Protein AF-A0A841PL65-F1 (afdb_monomer_lite)

pLDDT: mean 88.28, std 11.24, range [40.94, 97.88]

Secondary structure (DSSP, 8-state):
-PPPPHHHHHHHHHHHHHHHHHHHHHHHHHHHHHHHHHHHHHHHHHHHHHHHHHHHS--HHHHHHHHHHHHHHHHHHHHHHHHHHHHHHHTTTTHHHHHHHHHHHHHHHHHHHHHHHHHHHHHHHHHHHHHHHHHHHHHHHHHHHHHHHHHHHHHHHHHS-GGGHHHH---HHHH----SS-TT-TT--T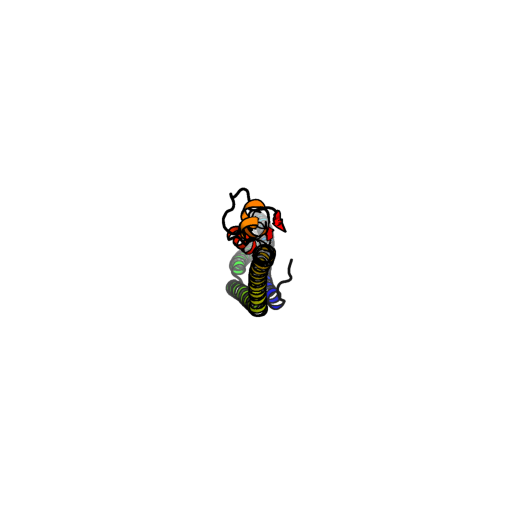TTTSPPHHHHHHHHHHS--EETTEE-

Sequence (216 aa):
MEHLPEAVQNAIKEYQDLAQTRTDAVDKQAERIDELTQELEQEKAKLQRLMDETIANPTAENEKKEAQSRKKVGELELNLNGAQERKKRGGSLKQSEQREAAVKAVQVAKEASDEKFREGIDQKMQAIESAKMAYLHALADYKSFKKECENIVGETGRRTNENAIEQVGRARAAYHEPSWNYNGDKHADGVRYTVQEHEMNYALRTGDVIADGRVH

Organism: NCBI:txid549000

Foldseek 3Di:
DDDQPPQLVVLVVQLVVQVVQLVVQLVVLVVVLVVLVVVLVVLVVVLVVLVVVCVVPVDPVSVVVNVVSVVVNVVSVVVNVVSVVSSVVSNCPCVVVSVVSVVVSVVVSVVVVVVVCVVCVVVVVVVVVVVVVVLVVVVVVLVVVLVVQQVVLCVVCVVPPVVCCVVVDGGPSVVQDACQDCQPDPNHPHCQSYDDPVQVVCCVVPVWGDGPNDTD

Radius of gyration: 43.66 Å; chains: 1; bounding box: 89×37×123 Å

Structure (mmCIF, N/CA/C/O backbone):
data_AF-A0A841PL65-F1
#
_entry.id   AF-A0A841PL65-F1
#
loop_
_atom_site.group_PDB
_atom_site.id
_atom_site.type_symbol
_atom_site.label_atom_id
_atom_site.label_alt_id
_atom_site.label_comp_id
_atom_site.label_asym_id
_atom_site.label_entity_id
_atom_site.label_seq_id
_atom_site.pdbx_PDB_ins_code
_atom_site.Cartn_x
_atom_site.Cartn_y
_atom_site.Cartn_z
_atom_site.occupancy
_atom_site.B_iso_or_equiv
_atom_site.auth_seq_id
_atom_site.auth_comp_id
_atom_site.auth_asym_id
_atom_site.auth_atom_id
_atom_site.pdbx_PDB_model_num
ATOM 1 N N . MET A 1 1 ? -4.227 -8.226 -10.844 1.00 40.94 1 MET A N 1
ATOM 2 C CA . MET A 1 1 ? -3.711 -7.897 -9.501 1.00 40.94 1 MET A CA 1
ATOM 3 C C . MET A 1 1 ? -2.550 -8.832 -9.253 1.00 40.94 1 MET A C 1
ATOM 5 O O . MET A 1 1 ? -2.787 -10.026 -9.132 1.00 40.94 1 MET A O 1
ATOM 9 N N . GLU A 1 2 ? -1.317 -8.332 -9.326 1.00 53.56 2 GLU A N 1
ATOM 10 C CA . GLU A 1 2 ? -0.139 -9.145 -9.006 1.00 53.56 2 GLU A CA 1
ATOM 11 C C . GLU A 1 2 ? -0.249 -9.631 -7.558 1.00 53.56 2 GLU A C 1
ATOM 13 O O . GLU A 1 2 ? -0.539 -8.850 -6.649 1.00 53.56 2 GLU A O 1
ATOM 18 N N . HIS A 1 3 ? -0.069 -10.934 -7.355 1.00 80.62 3 HIS A N 1
ATOM 19 C CA . HIS A 1 3 ? -0.020 -11.508 -6.021 1.00 80.62 3 HIS A CA 1
ATOM 20 C C . HIS A 1 3 ? 1.235 -10.990 -5.318 1.00 80.62 3 HIS A C 1
ATOM 22 O O . HIS A 1 3 ? 2.351 -11.210 -5.784 1.00 80.62 3 HIS A O 1
ATOM 28 N N . LEU A 1 4 ? 1.044 -10.293 -4.196 1.00 89.38 4 LEU A N 1
ATOM 29 C CA . LEU A 1 4 ? 2.138 -9.912 -3.304 1.00 89.38 4 LEU A CA 1
ATOM 30 C C . LEU A 1 4 ? 2.938 -11.163 -2.891 1.00 89.38 4 LEU A C 1
ATOM 32 O O . LEU A 1 4 ? 2.337 -12.236 -2.788 1.00 89.38 4 LEU A O 1
ATOM 36 N N . PRO A 1 5 ? 4.247 -11.054 -2.604 1.00 92.62 5 PRO A N 1
ATOM 37 C CA . PRO A 1 5 ? 5.025 -12.174 -2.080 1.00 92.62 5 PRO A CA 1
ATOM 38 C C . PRO A 1 5 ? 4.381 -12.778 -0.826 1.00 92.62 5 PRO A C 1
ATOM 40 O O . PRO A 1 5 ? 3.807 -12.053 -0.011 1.00 92.62 5 PRO A O 1
ATOM 43 N N . GLU A 1 6 ? 4.499 -14.094 -0.643 1.00 93.50 6 GLU A N 1
ATOM 44 C CA . GLU A 1 6 ? 3.850 -14.823 0.460 1.00 93.50 6 GLU A CA 1
ATOM 45 C C . GLU A 1 6 ? 4.205 -14.238 1.839 1.00 93.50 6 GLU A C 1
ATOM 47 O O . GLU A 1 6 ? 3.330 -14.037 2.680 1.00 93.50 6 GLU A O 1
ATOM 52 N N . ALA A 1 7 ? 5.469 -13.857 2.046 1.00 92.00 7 ALA A N 1
ATOM 53 C CA . ALA A 1 7 ? 5.921 -13.212 3.278 1.00 92.00 7 ALA A CA 1
ATOM 54 C C . ALA A 1 7 ? 5.189 -11.884 3.563 1.00 92.00 7 ALA A C 1
ATOM 56 O O . ALA A 1 7 ? 4.824 -11.610 4.707 1.00 92.00 7 ALA A O 1
ATOM 57 N N . VAL A 1 8 ? 4.917 -11.086 2.523 1.00 93.19 8 VAL A N 1
ATOM 58 C CA . VAL A 1 8 ? 4.165 -9.826 2.633 1.00 93.19 8 VAL A CA 1
ATOM 59 C C . VAL A 1 8 ? 2.697 -10.109 2.950 1.00 93.19 8 VAL A C 1
ATOM 61 O O . VAL A 1 8 ? 2.127 -9.469 3.831 1.00 93.19 8 VAL A O 1
ATOM 64 N N . GLN A 1 9 ? 2.091 -11.097 2.282 1.00 94.12 9 GLN A N 1
ATOM 65 C CA . GLN A 1 9 ? 0.705 -11.501 2.551 1.00 94.12 9 GLN A CA 1
ATOM 66 C C . GLN A 1 9 ? 0.525 -11.970 4.001 1.00 94.12 9 GLN A C 1
ATOM 68 O O . GLN A 1 9 ? -0.419 -11.553 4.672 1.00 94.12 9 GLN A O 1
ATOM 73 N N . ASN A 1 10 ? 1.461 -12.774 4.510 1.00 94.31 10 ASN A N 1
ATOM 74 C CA . ASN A 1 10 ? 1.437 -13.263 5.886 1.00 94.31 10 ASN A CA 1
ATOM 75 C C . ASN A 1 10 ? 1.570 -12.123 6.910 1.00 94.31 10 ASN A C 1
ATOM 77 O O . ASN A 1 10 ? 0.835 -12.102 7.896 1.00 94.31 10 ASN A O 1
ATOM 81 N N . ALA A 1 11 ? 2.444 -11.143 6.665 1.00 93.00 11 ALA A N 1
ATOM 82 C CA . ALA A 1 11 ? 2.589 -9.988 7.553 1.00 93.00 11 ALA A CA 1
ATOM 83 C C . ALA A 1 11 ? 1.349 -9.069 7.539 1.00 93.00 11 ALA A C 1
ATOM 85 O O . ALA A 1 11 ? 0.940 -8.555 8.580 1.00 93.00 11 ALA A O 1
ATOM 86 N N . ILE A 1 12 ? 0.702 -8.899 6.378 1.00 94.31 1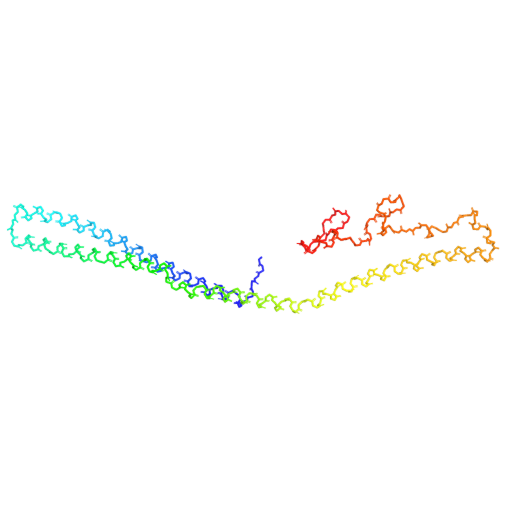2 ILE A N 1
ATOM 87 C CA . ILE A 1 12 ? -0.582 -8.184 6.274 1.00 94.31 12 ILE A CA 1
ATOM 88 C C . ILE A 1 12 ? -1.671 -8.919 7.058 1.00 94.31 12 ILE A C 1
ATOM 90 O O . ILE A 1 12 ? -2.448 -8.281 7.770 1.00 94.31 12 ILE A O 1
ATOM 94 N N . LYS A 1 13 ? -1.715 -10.251 6.959 1.00 95.38 13 LYS A N 1
ATOM 95 C CA . LYS A 1 13 ? -2.677 -11.071 7.696 1.00 95.38 13 LYS A CA 1
ATOM 96 C C . LYS A 1 13 ? -2.511 -10.914 9.209 1.00 95.38 13 LYS A C 1
ATOM 98 O O . LYS A 1 13 ? -3.498 -10.688 9.895 1.00 95.38 13 LYS A O 1
ATOM 103 N N . GLU A 1 14 ? -1.279 -10.927 9.719 1.00 94.06 14 GLU A N 1
ATOM 104 C CA . GLU A 1 14 ? -0.991 -10.680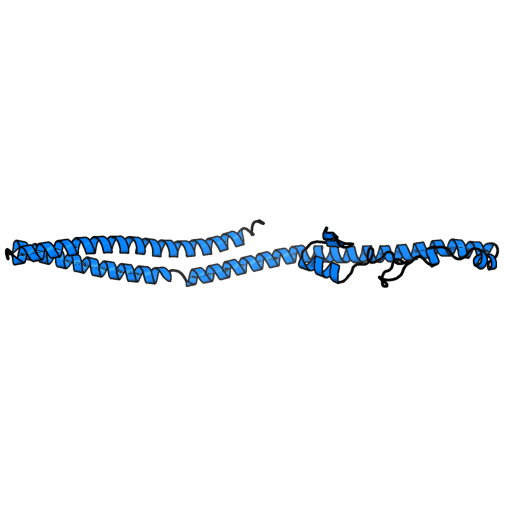 11.142 1.00 94.06 14 GLU A CA 1
ATOM 105 C C . GLU A 1 14 ? -1.560 -9.327 11.620 1.00 94.06 14 GLU A C 1
ATOM 107 O O . GLU A 1 14 ? -2.222 -9.249 12.657 1.00 94.06 14 GLU A O 1
ATOM 112 N N . TYR A 1 15 ? -1.377 -8.262 10.832 1.00 94.62 15 TYR A N 1
ATOM 113 C CA . TYR A 1 15 ? -1.972 -6.950 11.112 1.00 94.62 15 TYR A CA 1
ATOM 114 C C . TYR A 1 15 ? -3.512 -6.979 11.103 1.00 94.62 15 TYR A C 1
ATOM 116 O O . TYR A 1 15 ? -4.151 -6.378 11.974 1.00 94.62 15 TYR A O 1
ATOM 124 N N . GLN A 1 16 ? -4.112 -7.662 10.125 1.00 94.50 16 GLN A N 1
ATOM 125 C CA . GLN A 1 16 ? -5.566 -7.781 9.988 1.00 94.50 16 GLN A CA 1
ATOM 126 C C . GLN A 1 16 ? -6.186 -8.582 11.138 1.00 94.50 16 GLN A C 1
ATOM 128 O O . GLN A 1 16 ? -7.190 -8.147 11.696 1.00 94.50 16 GLN A O 1
ATOM 133 N N . ASP A 1 17 ? -5.561 -9.682 11.555 1.00 95.00 17 ASP A N 1
ATOM 134 C CA . ASP A 1 17 ? -6.023 -10.514 12.670 1.00 95.00 17 ASP A CA 1
ATOM 135 C C . ASP A 1 17 ? -6.025 -9.722 13.996 1.00 95.00 17 ASP A C 1
ATOM 137 O O . ASP A 1 17 ? -6.953 -9.827 14.809 1.00 95.00 17 ASP A O 1
ATOM 141 N N . LEU A 1 18 ? -5.024 -8.855 14.204 1.00 92.56 18 LEU A N 1
ATOM 142 C CA . LEU A 1 18 ? -4.979 -7.931 15.345 1.00 92.56 18 LEU A CA 1
ATOM 143 C C . LEU A 1 18 ? -6.083 -6.868 15.271 1.00 92.56 18 LEU A C 1
ATOM 145 O O . LEU A 1 18 ? -6.727 -6.579 16.284 1.00 92.56 18 LEU A O 1
ATOM 149 N N . ALA A 1 19 ? -6.325 -6.309 14.082 1.00 91.81 19 ALA A N 1
ATOM 150 C CA . ALA A 1 19 ? -7.412 -5.360 13.855 1.00 91.81 19 ALA A CA 1
ATOM 151 C C . ALA A 1 19 ? -8.778 -5.994 14.152 1.00 91.81 19 ALA A C 1
ATOM 153 O O . ALA A 1 19 ? -9.592 -5.392 14.854 1.00 91.81 19 ALA A O 1
ATOM 154 N N . GLN A 1 20 ? -8.995 -7.220 13.672 1.00 93.81 20 GLN A N 1
ATOM 155 C CA . GLN A 1 20 ? -10.236 -7.960 13.860 1.00 93.81 20 GLN A CA 1
ATOM 156 C C . GLN A 1 20 ? -10.467 -8.299 15.331 1.00 93.81 20 GLN A C 1
ATOM 158 O O . GLN A 1 20 ? -11.543 -8.037 15.854 1.00 93.81 20 GLN A O 1
ATOM 163 N N . THR A 1 21 ? -9.433 -8.765 16.041 1.00 91.31 21 THR A N 1
ATOM 164 C CA . THR A 1 21 ? -9.519 -9.047 17.485 1.00 91.31 21 THR A CA 1
ATOM 165 C C . THR A 1 21 ? -10.011 -7.831 18.278 1.00 91.31 21 THR A C 1
ATOM 167 O O . THR A 1 21 ? -10.773 -7.971 19.238 1.00 91.31 21 THR A O 1
ATOM 170 N N . ARG A 1 22 ? -9.569 -6.626 17.899 1.00 90.50 22 ARG A N 1
ATOM 171 C CA . ARG A 1 22 ? -10.007 -5.379 18.535 1.00 90.50 22 ARG A CA 1
ATOM 172 C C . ARG A 1 22 ? -11.476 -5.089 18.241 1.00 90.50 22 ARG A C 1
ATOM 174 O O . ARG A 1 22 ? -12.217 -4.776 19.170 1.00 90.50 22 ARG A O 1
ATOM 181 N N . THR A 1 23 ? -11.878 -5.188 16.977 1.00 92.50 23 THR A N 1
ATOM 182 C CA . THR A 1 23 ? -13.272 -5.000 16.551 1.00 92.50 23 THR A CA 1
ATOM 183 C C . THR A 1 23 ? -14.194 -5.972 17.288 1.00 92.50 23 THR A C 1
ATOM 185 O O . THR A 1 23 ? -15.096 -5.526 17.990 1.00 92.50 23 THR A O 1
ATOM 188 N N . ASP A 1 24 ? -13.868 -7.268 17.288 1.00 93.62 24 ASP A N 1
ATOM 189 C CA . ASP A 1 24 ? -14.645 -8.307 17.975 1.00 93.62 24 ASP A CA 1
ATOM 190 C C . ASP A 1 24 ? -14.790 -8.032 19.481 1.00 93.62 24 ASP A C 1
ATOM 192 O O . ASP A 1 24 ? -15.834 -8.292 20.080 1.00 93.62 24 ASP A O 1
ATOM 196 N N . ALA A 1 25 ? -13.737 -7.522 20.130 1.00 91.56 25 ALA A N 1
ATOM 197 C CA . ALA A 1 25 ? -13.782 -7.182 21.549 1.00 91.56 25 ALA A CA 1
ATOM 198 C C . ALA A 1 25 ? -14.702 -5.983 21.832 1.00 91.56 25 ALA A C 1
ATOM 200 O O . ALA A 1 25 ? -15.408 -5.981 22.844 1.00 91.56 25 ALA A O 1
ATOM 201 N N . VAL A 1 26 ? -14.698 -4.970 20.960 1.00 93.44 26 VAL A N 1
ATOM 202 C CA . VAL A 1 26 ? -15.573 -3.794 21.073 1.00 93.44 26 VAL A CA 1
ATOM 203 C C . VAL A 1 26 ? -17.028 -4.178 20.822 1.00 93.44 26 VAL A C 1
ATOM 205 O O . VAL A 1 26 ? -17.888 -3.776 21.609 1.00 93.44 26 VAL A O 1
ATOM 208 N N . ASP A 1 27 ? -17.286 -4.988 19.797 1.00 94.50 27 ASP A N 1
ATOM 209 C CA . ASP A 1 27 ? -18.631 -5.421 19.413 1.00 94.50 27 ASP A CA 1
ATOM 210 C C . ASP A 1 27 ? -19.265 -6.280 20.511 1.00 94.50 27 ASP A C 1
ATOM 212 O O . ASP A 1 27 ? -20.358 -5.967 20.979 1.00 94.50 27 ASP A O 1
ATOM 216 N N . LYS A 1 28 ? -18.523 -7.245 21.074 1.00 94.75 28 LYS A N 1
ATOM 217 C CA . LYS A 1 28 ? -18.992 -8.042 22.226 1.00 94.75 28 LYS A CA 1
ATOM 218 C C . LYS A 1 28 ? -19.351 -7.193 23.445 1.00 94.75 28 LYS A C 1
ATOM 220 O O . LYS A 1 28 ? -20.278 -7.521 24.182 1.00 94.75 28 LYS A O 1
ATOM 225 N N . GLN A 1 29 ? -18.600 -6.121 23.721 1.00 94.75 29 GLN A N 1
ATOM 226 C CA . GLN A 1 29 ? -18.963 -5.222 24.822 1.00 94.75 29 GLN A CA 1
ATOM 227 C C . GLN A 1 29 ? -20.140 -4.311 24.456 1.00 94.75 29 GLN A C 1
ATOM 229 O O . GLN A 1 29 ? -20.879 -3.930 25.357 1.00 94.75 29 GLN A O 1
ATOM 234 N N . ALA A 1 30 ? -20.330 -3.959 23.180 1.00 95.62 30 ALA A N 1
ATOM 235 C CA . ALA A 1 30 ? -21.506 -3.220 22.729 1.00 95.62 30 ALA A CA 1
ATOM 236 C C . ALA A 1 30 ? -22.784 -4.050 22.912 1.00 95.62 30 ALA A C 1
ATOM 238 O O . ALA A 1 30 ? -23.694 -3.581 23.587 1.00 95.62 30 ALA A O 1
ATOM 239 N N . GLU A 1 31 ? -22.790 -5.302 22.449 1.00 96.94 31 GLU A N 1
ATOM 240 C CA . GLU A 1 31 ? -23.905 -6.240 22.649 1.00 96.94 31 GLU A CA 1
ATOM 241 C C . GLU A 1 31 ? -24.244 -6.392 24.138 1.00 96.94 31 GLU A C 1
ATOM 243 O O . GLU A 1 31 ? -25.396 -6.252 24.546 1.00 96.94 31 GLU A O 1
ATOM 248 N N . ARG A 1 32 ? -23.227 -6.576 24.994 1.00 96.06 32 ARG A N 1
ATOM 249 C CA . ARG A 1 32 ? -23.448 -6.715 26.440 1.00 96.06 32 ARG A CA 1
ATOM 250 C C . ARG A 1 32 ? -23.994 -5.445 27.102 1.00 96.06 32 ARG A C 1
ATOM 252 O O . ARG A 1 32 ? -24.706 -5.537 28.101 1.00 96.06 32 ARG A O 1
ATOM 259 N N . ILE A 1 33 ? -23.632 -4.264 26.601 1.00 97.50 33 ILE A N 1
ATOM 260 C CA . ILE A 1 33 ? -24.185 -2.987 27.076 1.00 97.50 33 ILE A CA 1
ATOM 261 C C . ILE A 1 33 ? -25.664 -2.893 26.713 1.00 97.50 33 ILE A C 1
ATOM 263 O O . ILE A 1 33 ? -26.454 -2.488 27.565 1.00 97.50 33 ILE A O 1
ATOM 267 N N . ASP A 1 34 ? -26.038 -3.289 25.498 1.00 97.69 34 ASP A N 1
ATOM 268 C CA . ASP A 1 34 ? -27.428 -3.251 25.043 1.00 97.69 34 ASP A CA 1
ATOM 269 C C . ASP A 1 34 ? -28.300 -4.206 25.876 1.00 97.69 34 ASP A C 1
ATOM 271 O O . ASP A 1 34 ? -29.347 -3.796 26.381 1.00 97.69 34 ASP A O 1
ATOM 275 N N . GLU A 1 35 ? -27.821 -5.428 26.139 1.00 97.75 35 GLU A N 1
ATOM 276 C CA . GLU A 1 35 ? -28.476 -6.388 27.044 1.00 97.75 35 GLU A CA 1
ATOM 277 C C . GLU A 1 35 ? -28.666 -5.822 28.460 1.00 97.75 35 GLU A C 1
ATOM 279 O O . GLU A 1 35 ? -29.775 -5.821 28.995 1.00 97.75 35 GLU A O 1
ATOM 284 N N . LEU A 1 36 ? -27.596 -5.302 29.075 1.00 97.75 36 LEU A N 1
ATOM 285 C CA . LEU A 1 36 ? -27.652 -4.752 30.434 1.00 97.75 36 LEU A CA 1
ATOM 286 C C . LEU A 1 36 ? -28.551 -3.516 30.524 1.00 97.75 36 LEU A C 1
ATOM 288 O O . LEU A 1 36 ? -29.183 -3.302 31.556 1.00 97.75 36 LEU A O 1
ATOM 292 N N . THR A 1 37 ? -28.614 -2.709 29.463 1.00 97.56 37 THR A N 1
ATOM 293 C CA . THR A 1 37 ? -29.505 -1.545 29.389 1.00 97.56 37 THR A CA 1
ATOM 294 C C . THR A 1 37 ? -30.964 -1.993 29.383 1.00 97.56 37 THR A C 1
ATOM 296 O O . THR A 1 37 ? -31.755 -1.488 30.179 1.00 97.56 37 THR A O 1
ATOM 299 N N . GLN A 1 38 ? -31.307 -2.998 28.571 1.00 97.81 38 GLN A N 1
ATOM 300 C CA . GLN A 1 38 ? -32.658 -3.565 28.542 1.00 97.81 38 GLN A CA 1
ATOM 301 C C . GLN A 1 38 ? -33.038 -4.226 29.877 1.00 97.81 38 GLN A C 1
ATOM 303 O O . GLN A 1 38 ? -34.129 -3.978 30.394 1.00 97.81 38 GLN A O 1
ATOM 308 N N . GLU A 1 39 ? -32.144 -5.026 30.473 1.00 97.06 39 GLU A N 1
ATOM 309 C CA . GLU A 1 39 ? -32.364 -5.634 31.796 1.00 97.06 39 GLU A CA 1
ATOM 310 C C . GLU A 1 39 ? -32.590 -4.561 32.877 1.00 97.06 39 GLU A C 1
ATOM 312 O O . GLU A 1 39 ? -33.476 -4.698 33.726 1.00 97.06 39 GLU A O 1
ATOM 317 N N . LEU A 1 40 ? -31.813 -3.472 32.841 1.00 97.56 40 LEU A N 1
ATOM 318 C CA . LEU A 1 40 ? -31.922 -2.366 33.791 1.00 97.56 40 LEU A CA 1
ATOM 319 C C . LEU A 1 40 ? -33.251 -1.617 33.657 1.00 97.56 40 LEU A C 1
ATOM 321 O O . LEU A 1 40 ? -33.868 -1.300 34.673 1.00 97.56 40 LEU A O 1
ATOM 325 N N . GLU A 1 41 ? -33.703 -1.337 32.434 1.00 97.50 41 GLU A N 1
ATOM 326 C CA . GLU A 1 41 ? -34.999 -0.695 32.186 1.00 97.50 41 GLU A CA 1
ATOM 327 C C . GLU A 1 41 ? -36.164 -1.552 32.696 1.00 97.50 41 GLU A C 1
ATOM 329 O O . GLU A 1 41 ? -37.062 -1.044 33.375 1.00 97.50 41 GLU A O 1
ATOM 334 N N . GLN A 1 42 ? -36.120 -2.864 32.441 1.00 97.50 42 GLN A N 1
ATOM 335 C CA . GLN A 1 42 ? -37.131 -3.804 32.926 1.00 97.50 42 GLN A CA 1
ATOM 336 C C . GLN A 1 42 ? -37.163 -3.874 34.458 1.00 97.50 42 GLN A C 1
ATOM 338 O O . GLN A 1 42 ? -38.242 -3.797 35.057 1.00 97.50 42 GLN A O 1
ATOM 343 N N . GLU A 1 43 ? -36.002 -3.978 35.114 1.00 97.75 43 GLU A N 1
ATOM 344 C CA . GLU A 1 43 ? -35.947 -4.055 36.577 1.00 97.75 43 GLU A CA 1
ATOM 345 C C . GLU A 1 43 ? -36.317 -2.711 37.230 1.00 97.75 43 GLU A C 1
ATOM 347 O O . GLU A 1 43 ? -36.986 -2.712 38.260 1.00 97.75 43 GLU A O 1
ATOM 352 N N . LYS A 1 44 ? -36.000 -1.562 36.611 1.00 96.81 44 LYS A N 1
ATOM 353 C CA . LYS A 1 44 ? -36.474 -0.239 37.069 1.00 96.81 44 LYS A CA 1
ATOM 354 C C . LYS A 1 44 ? -37.996 -0.117 36.990 1.00 96.81 44 LYS A C 1
ATOM 356 O O . LYS A 1 44 ? -38.617 0.349 37.945 1.00 96.81 44 LYS A O 1
ATOM 361 N N . ALA A 1 45 ? -38.613 -0.580 35.901 1.00 97.25 45 ALA A N 1
ATOM 362 C CA . ALA A 1 45 ? -40.070 -0.593 35.770 1.00 97.25 45 ALA A CA 1
ATOM 363 C C . ALA A 1 45 ? -40.738 -1.509 36.813 1.00 97.25 45 ALA A C 1
ATOM 365 O O . ALA A 1 45 ? -41.791 -1.176 37.359 1.00 97.25 45 ALA A O 1
ATOM 366 N N . LYS A 1 46 ? -40.118 -2.653 37.122 1.00 96.44 46 LYS A N 1
ATOM 367 C CA . LYS A 1 46 ? -40.573 -3.565 38.178 1.00 96.44 46 LYS A CA 1
ATOM 368 C C . LYS A 1 46 ? -40.413 -2.960 39.572 1.00 96.44 46 LYS A C 1
ATOM 370 O O . LYS A 1 46 ? -41.345 -3.051 40.366 1.00 96.44 46 LYS A O 1
ATOM 375 N N . LEU A 1 47 ? -39.276 -2.324 39.855 1.00 96.62 47 LEU A N 1
ATOM 376 C CA . LEU A 1 47 ? -39.036 -1.627 41.115 1.00 96.62 47 LEU A CA 1
ATOM 377 C C . LEU A 1 47 ? -40.095 -0.548 41.354 1.00 96.62 47 LEU A C 1
ATOM 379 O O . LEU A 1 47 ? -40.624 -0.469 42.456 1.00 96.62 47 LEU A O 1
ATOM 383 N N . GLN A 1 48 ? -40.449 0.228 40.325 1.00 96.62 48 GLN A N 1
ATOM 384 C CA . GLN A 1 48 ? -41.497 1.244 40.432 1.00 96.62 48 GLN A CA 1
ATOM 385 C C . GLN A 1 48 ? -42.837 0.634 40.872 1.00 96.62 48 GLN A C 1
ATOM 387 O O . GLN A 1 48 ? -43.445 1.122 41.818 1.00 96.62 48 GLN A O 1
ATOM 392 N N . ARG A 1 49 ? -43.257 -0.479 40.252 1.00 96.19 49 ARG A N 1
ATOM 393 C CA . ARG A 1 49 ? -44.492 -1.188 40.641 1.00 96.19 49 ARG A CA 1
ATOM 394 C C . ARG A 1 49 ? -44.430 -1.714 42.075 1.00 96.19 49 ARG A C 1
ATOM 396 O O . ARG A 1 49 ? -45.397 -1.580 42.811 1.00 96.19 49 ARG A O 1
ATOM 403 N N . LEU A 1 50 ? -43.293 -2.286 42.476 1.00 95.06 50 LEU A N 1
ATOM 404 C CA . LEU A 1 50 ? -43.095 -2.781 43.841 1.00 95.06 50 LEU A CA 1
ATOM 405 C C . LEU A 1 50 ? -43.125 -1.647 44.871 1.00 95.06 50 LEU A C 1
ATOM 407 O O . LEU A 1 50 ? -43.675 -1.834 45.947 1.00 95.06 50 LEU A O 1
ATOM 411 N N . MET A 1 51 ? -42.583 -0.471 44.544 1.00 94.38 51 MET A N 1
ATOM 412 C CA . MET A 1 51 ? -42.677 0.711 45.405 1.00 94.38 51 MET A CA 1
ATOM 413 C C . MET A 1 51 ? -44.131 1.166 45.573 1.00 94.38 51 MET A C 1
ATOM 415 O O . MET A 1 51 ? -44.546 1.444 46.696 1.00 94.38 51 MET A O 1
ATOM 419 N N . ASP A 1 52 ? -44.919 1.187 44.493 1.00 95.81 52 ASP A N 1
ATOM 420 C CA . ASP A 1 52 ? -46.349 1.516 44.559 1.00 95.81 52 ASP A CA 1
ATOM 421 C C . ASP A 1 52 ? -47.121 0.495 45.428 1.00 95.81 52 ASP A C 1
ATOM 423 O O . ASP A 1 52 ? -47.957 0.877 46.250 1.00 95.81 52 ASP A O 1
ATOM 427 N N . GLU A 1 53 ? -46.797 -0.800 45.310 1.00 93.81 53 GLU A N 1
ATOM 428 C CA . GLU A 1 53 ? -47.362 -1.875 46.141 1.00 93.81 53 GLU A CA 1
ATOM 429 C C . GLU A 1 53 ? -46.977 -1.748 47.625 1.00 93.81 53 GLU A C 1
ATOM 431 O O . GLU A 1 53 ? -47.840 -1.912 48.492 1.00 93.81 53 GLU A O 1
ATOM 436 N N . THR A 1 54 ? -45.716 -1.432 47.942 1.00 93.25 54 THR A N 1
ATOM 437 C CA . THR A 1 54 ? -45.265 -1.205 49.326 1.00 93.25 54 THR A CA 1
ATOM 438 C C . THR A 1 54 ? -45.938 0.027 49.935 1.00 93.25 54 THR A C 1
ATOM 440 O O . THR A 1 54 ? -46.351 -0.022 51.092 1.00 93.25 54 THR A O 1
ATOM 443 N N . ILE A 1 55 ? -46.103 1.116 49.171 1.00 94.75 55 ILE A N 1
ATOM 444 C CA . ILE A 1 55 ? -46.806 2.329 49.629 1.00 94.75 55 ILE A CA 1
ATOM 445 C C . ILE A 1 55 ? -48.276 2.019 49.933 1.00 94.75 55 ILE A C 1
ATOM 447 O O . ILE A 1 55 ? -48.801 2.460 50.956 1.00 94.75 55 ILE A O 1
ATOM 451 N N . ALA A 1 56 ? -48.942 1.258 49.059 1.00 94.81 56 ALA A N 1
ATOM 452 C CA . ALA A 1 56 ? -50.337 0.871 49.246 1.00 94.81 56 ALA A CA 1
ATOM 453 C C . ALA A 1 56 ? -50.527 -0.137 50.394 1.00 94.81 56 ALA A C 1
ATOM 455 O O . ALA A 1 56 ? -51.563 -0.119 51.060 1.00 94.81 56 ALA A O 1
ATOM 456 N N . ASN A 1 57 ? -49.550 -1.023 50.624 1.00 93.69 57 ASN A N 1
ATOM 457 C CA . ASN A 1 57 ? -49.599 -2.058 51.653 1.00 93.69 57 ASN A CA 1
ATOM 458 C C . ASN A 1 57 ? -48.192 -2.384 52.215 1.00 93.69 57 ASN A C 1
ATOM 460 O O . ASN A 1 57 ? -47.511 -3.277 51.687 1.00 93.69 57 ASN A O 1
ATOM 464 N N . PRO A 1 58 ? -47.758 -1.712 53.300 1.00 91.88 58 PRO A N 1
ATOM 465 C CA . PRO A 1 58 ? -46.401 -1.812 53.842 1.00 91.88 58 PRO A CA 1
ATOM 466 C C . PRO A 1 58 ? -46.231 -3.065 54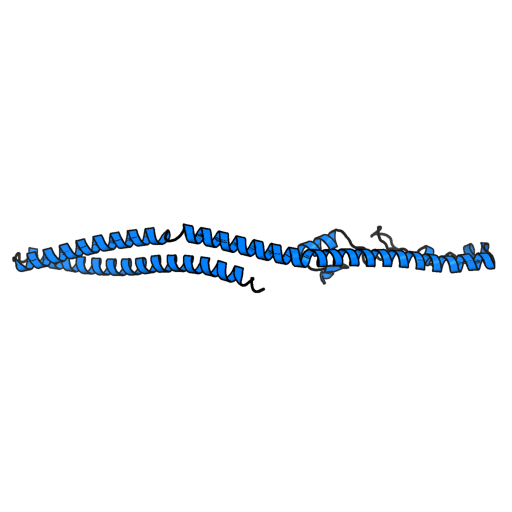.713 1.00 91.88 58 PRO A C 1
ATOM 468 O O . PRO A 1 58 ? -46.113 -3.013 55.936 1.00 91.88 58 PRO A O 1
ATOM 471 N N . THR A 1 59 ? -46.264 -4.230 54.074 1.00 95.38 59 THR A N 1
ATOM 472 C CA . THR A 1 59 ? -45.961 -5.512 54.719 1.00 95.38 59 THR A CA 1
ATOM 473 C C . THR A 1 59 ? -44.476 -5.837 54.577 1.00 95.38 59 THR A C 1
ATOM 475 O O . THR A 1 59 ? -43.849 -5.500 53.573 1.00 95.38 59 THR A O 1
ATOM 478 N N . ALA A 1 60 ? -43.920 -6.589 55.532 1.00 94.19 60 ALA A N 1
ATOM 479 C CA . ALA A 1 60 ? -42.523 -7.035 55.482 1.00 94.19 60 ALA A CA 1
ATOM 480 C C . ALA A 1 60 ? -42.185 -7.850 54.213 1.00 94.19 60 ALA A C 1
ATOM 482 O O . ALA A 1 60 ? -41.033 -7.896 53.782 1.00 94.19 60 ALA A O 1
ATOM 483 N N . GLU A 1 61 ? -43.176 -8.507 53.598 1.00 94.81 61 GLU A N 1
ATOM 484 C CA . GLU A 1 61 ? -42.988 -9.218 52.332 1.00 94.81 61 GLU A CA 1
ATOM 485 C C . GLU A 1 61 ? -42.790 -8.249 51.155 1.00 94.81 61 GLU A C 1
ATOM 487 O O . GLU A 1 61 ? -41.883 -8.456 50.344 1.00 94.81 61 GLU A O 1
ATOM 492 N N . ASN A 1 62 ? -43.591 -7.183 51.082 1.00 91.44 62 ASN A N 1
ATOM 493 C CA . ASN A 1 62 ? -43.490 -6.170 50.028 1.00 91.44 62 ASN A CA 1
ATOM 494 C C . ASN A 1 62 ? -42.188 -5.371 50.150 1.00 91.44 62 ASN A C 1
ATOM 496 O O . ASN A 1 62 ? -41.438 -5.277 49.177 1.00 91.44 62 ASN A O 1
ATOM 500 N N . GLU A 1 63 ? -41.834 -4.941 51.365 1.00 93.94 63 GLU A N 1
ATOM 501 C CA . GLU A 1 63 ? -40.553 -4.276 51.641 1.00 93.94 63 GLU A CA 1
ATOM 502 C C . GLU A 1 63 ? -39.355 -5.145 51.224 1.00 93.94 63 GLU A C 1
ATOM 504 O O . GLU A 1 63 ? -38.375 -4.657 50.654 1.00 93.94 63 GLU A O 1
ATOM 509 N N . LYS A 1 64 ? -39.432 -6.465 51.448 1.00 95.88 64 LYS A N 1
ATOM 510 C CA . LYS A 1 64 ? -38.383 -7.404 51.034 1.00 95.88 64 LYS A CA 1
ATOM 511 C C . LYS A 1 64 ? -38.278 -7.524 49.511 1.00 95.88 64 LYS A C 1
ATOM 513 O O . LYS A 1 64 ? -37.158 -7.546 48.996 1.00 95.88 64 LYS A O 1
ATOM 518 N N . LYS A 1 65 ? -39.403 -7.611 48.789 1.00 94.81 65 LYS A N 1
ATOM 519 C CA . LYS A 1 65 ? -39.418 -7.660 47.312 1.00 94.81 65 LYS A CA 1
ATOM 520 C C . LYS A 1 65 ? -38.835 -6.377 46.718 1.00 94.81 65 LYS A C 1
ATOM 522 O O . LYS A 1 65 ? -37.994 -6.446 45.820 1.00 94.81 65 LYS A O 1
ATOM 527 N N . GLU A 1 66 ? -39.215 -5.223 47.259 1.00 95.44 66 GLU A N 1
ATOM 528 C CA . GLU A 1 66 ? -38.672 -3.922 46.869 1.00 95.44 66 GLU A CA 1
ATOM 529 C C . GLU A 1 66 ? -37.158 -3.845 47.112 1.00 95.44 66 GLU A C 1
ATOM 531 O O . GLU A 1 66 ? -36.400 -3.520 46.197 1.00 95.44 66 GLU A O 1
ATOM 536 N N . ALA A 1 67 ? -36.689 -4.206 48.312 1.00 95.31 67 ALA A N 1
ATOM 537 C CA . ALA A 1 67 ? -35.265 -4.187 48.648 1.00 95.31 67 ALA A CA 1
ATOM 538 C C . ALA A 1 67 ? -34.431 -5.099 47.729 1.00 95.31 67 ALA A C 1
ATOM 540 O O . ALA A 1 67 ? -33.328 -4.731 47.317 1.00 95.31 67 ALA A O 1
ATOM 541 N N . GLN A 1 68 ? -34.960 -6.272 47.365 1.00 96.00 68 GLN A N 1
ATOM 542 C CA . GLN A 1 68 ? -34.322 -7.170 46.398 1.00 96.00 68 GLN A CA 1
ATOM 543 C C . GLN A 1 68 ? -34.228 -6.541 45.006 1.00 96.00 68 GLN A C 1
ATOM 545 O O . GLN A 1 68 ? -33.168 -6.609 44.382 1.00 96.00 68 GLN A O 1
ATOM 550 N N . SER A 1 69 ? -35.300 -5.898 44.536 1.00 96.25 69 SER A N 1
ATOM 551 C CA . SER A 1 69 ? -35.304 -5.222 43.236 1.00 96.25 69 SER A CA 1
ATOM 552 C C . SER A 1 69 ? -34.344 -4.025 43.218 1.00 96.25 69 SER A C 1
ATOM 554 O O . SER A 1 69 ? -33.541 -3.902 42.296 1.00 96.25 69 SER A O 1
ATOM 556 N N . ARG A 1 70 ? -34.285 -3.223 44.295 1.00 96.56 70 ARG A N 1
ATOM 557 C CA . ARG A 1 70 ? -33.277 -2.153 44.457 1.00 96.56 70 ARG A CA 1
ATOM 558 C C . ARG A 1 70 ? -31.851 -2.682 44.378 1.00 96.56 70 ARG A C 1
ATOM 560 O O . ARG A 1 70 ? -31.015 -2.100 43.689 1.00 96.56 70 ARG A O 1
ATOM 567 N N . LYS A 1 71 ? -31.570 -3.799 45.059 1.00 97.38 71 LYS A N 1
ATOM 568 C CA . LYS A 1 71 ? -30.253 -4.443 45.001 1.00 97.38 71 LYS A CA 1
ATOM 569 C C . LYS A 1 71 ? -29.917 -4.867 43.570 1.00 97.38 71 LYS A C 1
ATOM 571 O O . LYS A 1 71 ? -28.808 -4.610 43.111 1.00 97.38 71 LYS A O 1
ATOM 576 N N . LYS A 1 72 ? -30.879 -5.459 42.856 1.00 96.94 72 LYS A N 1
ATOM 577 C CA . LYS A 1 72 ? -30.689 -5.887 41.468 1.00 96.94 72 LYS A CA 1
ATOM 578 C C . LYS A 1 72 ? -30.445 -4.708 40.521 1.00 96.94 72 LYS A C 1
ATOM 580 O O . LYS A 1 72 ? -29.545 -4.802 39.693 1.00 96.94 72 LYS A O 1
ATOM 585 N N . VAL A 1 73 ? -31.171 -3.596 40.676 1.00 97.56 73 VAL A N 1
ATOM 586 C CA . VAL A 1 73 ? -30.916 -2.345 39.934 1.00 97.56 73 VAL A CA 1
ATOM 587 C C . VAL A 1 73 ? -29.482 -1.865 40.168 1.00 97.56 73 VAL A C 1
ATOM 589 O O . VAL A 1 73 ? -28.763 -1.629 39.202 1.00 97.56 73 VAL A O 1
ATOM 592 N N . GLY A 1 74 ? -29.030 -1.804 41.425 1.00 97.00 74 GLY A N 1
ATOM 593 C CA . GLY A 1 74 ? -27.656 -1.400 41.743 1.00 97.00 74 GLY A CA 1
ATOM 594 C C . GLY A 1 74 ? -26.592 -2.327 41.139 1.00 97.00 74 GLY A C 1
ATOM 595 O O . GLY A 1 74 ? -25.593 -1.858 40.595 1.00 97.00 74 GLY A O 1
ATOM 596 N N . GLU A 1 75 ? -26.812 -3.646 41.174 1.00 97.69 75 GLU A N 1
ATOM 597 C CA . GLU A 1 75 ? -25.934 -4.625 40.516 1.00 97.69 75 GLU A CA 1
ATOM 598 C C . GLU A 1 75 ? -25.884 -4.420 38.991 1.00 97.69 75 GLU A C 1
ATOM 600 O O . GLU A 1 75 ? -24.807 -4.476 38.395 1.00 97.69 75 GLU A O 1
ATOM 605 N N . LEU A 1 76 ? -27.030 -4.167 38.349 1.00 97.88 76 LEU A N 1
ATOM 606 C CA . LEU A 1 76 ? -27.117 -3.917 36.908 1.00 97.88 76 LEU A CA 1
ATOM 607 C C . LEU A 1 76 ? -26.424 -2.607 36.507 1.00 97.88 76 LEU A C 1
ATOM 609 O O . LEU A 1 76 ? -25.677 -2.604 35.531 1.00 97.88 76 LEU A O 1
ATOM 613 N N . GLU A 1 77 ? -26.581 -1.529 37.278 1.00 97.56 77 GLU A N 1
ATOM 614 C CA . GLU A 1 77 ? -25.891 -0.251 37.034 1.00 97.56 77 GLU A CA 1
ATOM 615 C C . GLU A 1 77 ? -24.367 -0.382 37.156 1.00 97.56 77 GLU A C 1
ATOM 617 O O . GLU A 1 77 ? -23.623 0.128 36.312 1.00 97.56 77 GLU A O 1
ATOM 622 N N . LEU A 1 78 ? -23.879 -1.117 38.162 1.00 97.56 78 LEU A N 1
ATOM 623 C CA . LEU A 1 78 ? -22.451 -1.417 38.307 1.00 97.56 78 LEU A CA 1
ATOM 624 C C . LEU A 1 78 ? -21.919 -2.241 37.128 1.00 97.56 78 LEU A C 1
ATOM 626 O O . LEU A 1 78 ? -20.854 -1.936 36.584 1.00 97.56 78 LEU A O 1
ATOM 630 N N . ASN A 1 79 ? -22.666 -3.263 36.705 1.00 97.19 79 ASN A N 1
ATOM 631 C CA . ASN A 1 79 ? -22.292 -4.095 35.564 1.00 97.19 79 ASN A CA 1
ATOM 632 C C . ASN A 1 79 ? -22.273 -3.300 34.253 1.00 97.19 79 ASN A C 1
ATOM 634 O O . ASN A 1 79 ? -21.343 -3.479 33.459 1.00 97.19 79 ASN A O 1
ATOM 638 N N . LEU A 1 80 ? -23.251 -2.413 34.045 1.00 97.38 80 LEU A N 1
ATOM 639 C CA . LEU A 1 80 ? -23.352 -1.545 32.872 1.00 97.38 80 LEU A CA 1
ATOM 640 C C . LEU A 1 80 ? -22.161 -0.586 32.797 1.00 97.38 80 LEU A C 1
ATOM 642 O O . LEU A 1 80 ? -21.475 -0.544 31.777 1.00 97.38 80 LEU A O 1
ATOM 646 N N . ASN A 1 81 ? -21.851 0.106 33.897 1.00 97.12 81 ASN A N 1
ATOM 647 C CA . ASN A 1 81 ? -20.672 0.970 33.987 1.00 97.12 81 ASN A CA 1
ATOM 648 C C . ASN A 1 81 ? -19.381 0.185 33.704 1.00 97.12 81 ASN A C 1
ATOM 650 O O . ASN A 1 81 ? -18.531 0.621 32.925 1.00 97.12 81 ASN A O 1
ATOM 654 N N . GLY A 1 82 ? -19.248 -1.017 34.274 1.00 96.12 82 GLY A N 1
ATOM 655 C CA . GLY A 1 82 ? -18.109 -1.894 34.010 1.00 96.12 82 GLY A CA 1
ATOM 656 C C . GLY A 1 82 ? -17.990 -2.306 32.538 1.00 96.12 82 GLY A C 1
ATOM 657 O O . GLY A 1 82 ? -16.882 -2.351 32.003 1.00 96.12 82 GLY A O 1
ATOM 658 N N . ALA A 1 83 ? -19.108 -2.595 31.866 1.00 96.00 83 ALA A N 1
ATOM 659 C CA . ALA A 1 83 ? -19.131 -2.941 30.444 1.00 96.00 83 ALA A CA 1
ATOM 660 C C . ALA A 1 83 ? -18.775 -1.739 29.554 1.00 96.00 83 ALA A C 1
ATOM 662 O O . ALA A 1 83 ? -17.972 -1.881 28.632 1.00 96.00 83 ALA A O 1
ATOM 663 N N . GLN A 1 84 ? -19.278 -0.543 29.872 1.00 95.75 84 GLN A N 1
ATOM 664 C CA . GLN A 1 84 ? -18.926 0.700 29.175 1.00 95.75 84 GLN A CA 1
ATOM 665 C C . GLN A 1 84 ? -17.428 1.016 29.281 1.00 95.75 84 GLN A C 1
ATOM 667 O O . GLN A 1 84 ? -16.789 1.327 28.274 1.00 95.75 84 GLN A O 1
ATOM 672 N N . GLU A 1 85 ? -16.836 0.874 30.468 1.00 95.19 85 GLU A N 1
ATOM 673 C CA . GLU A 1 85 ? -15.394 1.071 30.659 1.00 95.19 85 GLU A CA 1
ATOM 674 C C . GLU A 1 85 ? -14.559 0.014 29.923 1.00 95.19 85 GLU A C 1
ATOM 676 O O . GLU A 1 85 ? -13.553 0.341 29.286 1.00 95.19 85 GLU A O 1
ATOM 681 N N . ARG A 1 86 ? -14.996 -1.253 29.927 1.00 94.31 86 ARG A N 1
ATOM 682 C CA . ARG A 1 86 ? -14.354 -2.307 29.127 1.00 94.31 86 ARG A CA 1
ATOM 683 C C . ARG A 1 86 ? -14.453 -2.034 27.629 1.00 94.31 86 ARG A C 1
ATOM 685 O O . ARG A 1 86 ? -13.451 -2.222 26.948 1.00 94.31 86 ARG A O 1
ATOM 692 N N . LYS A 1 87 ? -15.587 -1.540 27.119 1.00 93.88 87 LYS A N 1
ATOM 693 C CA . LYS A 1 87 ? -15.741 -1.142 25.707 1.00 93.88 87 LYS A CA 1
ATOM 694 C C . LYS A 1 87 ? -14.753 -0.039 25.327 1.00 93.88 87 LYS A C 1
ATOM 696 O O . LYS A 1 87 ? -14.054 -0.170 24.325 1.00 93.88 87 LYS A O 1
ATOM 701 N N . LYS A 1 88 ? -14.635 1.010 26.153 1.00 92.06 88 LYS A N 1
ATOM 702 C CA . LYS A 1 88 ? -13.658 2.095 25.940 1.00 92.06 88 LYS A CA 1
ATOM 703 C C . LYS A 1 88 ? -12.227 1.557 25.872 1.00 92.06 88 LYS A C 1
ATOM 705 O O . LYS A 1 88 ? -11.498 1.881 24.941 1.00 92.06 88 LYS A O 1
ATOM 710 N N . ARG A 1 89 ? -11.838 0.695 26.820 1.00 90.94 89 ARG A N 1
ATOM 711 C CA . ARG A 1 89 ? -10.506 0.060 26.829 1.00 90.94 89 ARG A CA 1
ATOM 712 C C . ARG A 1 89 ? -10.305 -0.906 25.661 1.00 90.94 89 ARG A C 1
ATOM 714 O O . ARG A 1 89 ? -9.204 -0.972 25.124 1.00 90.94 89 ARG A O 1
ATOM 721 N N . GLY A 1 90 ? -11.361 -1.602 25.246 1.00 89.56 90 GLY A N 1
ATOM 722 C CA . GLY A 1 90 ? -11.391 -2.463 24.065 1.00 89.56 90 GLY A CA 1
ATOM 723 C C . GLY A 1 90 ? -10.977 -1.720 22.795 1.00 89.56 90 GLY A C 1
ATOM 724 O O . GLY A 1 90 ? -10.235 -2.267 21.990 1.00 89.56 90 GLY A O 1
ATOM 725 N N . GLY A 1 91 ? -11.341 -0.439 22.664 1.00 83.44 91 GLY A N 1
ATOM 726 C CA . GLY A 1 91 ? -10.922 0.409 21.541 1.00 83.44 91 GLY A CA 1
ATOM 727 C C . GLY A 1 91 ? -9.408 0.654 21.449 1.00 83.44 91 GLY A C 1
ATOM 728 O O . GLY A 1 91 ? -8.896 0.907 20.360 1.00 83.44 91 GLY A O 1
ATOM 729 N N . SER A 1 92 ? -8.679 0.524 22.559 1.00 88.25 92 SER A N 1
ATOM 730 C CA . SER A 1 92 ? -7.211 0.621 22.604 1.00 88.25 92 SER A CA 1
ATOM 731 C C . SER A 1 92 ? -6.530 -0.744 22.733 1.00 88.25 92 SER A C 1
ATOM 733 O O . SER A 1 92 ? -5.305 -0.816 22.853 1.00 88.25 92 SER A O 1
ATOM 735 N N . LEU A 1 93 ? -7.303 -1.833 22.724 1.00 90.31 93 LEU A N 1
ATOM 736 C CA . LEU A 1 93 ? -6.781 -3.183 22.872 1.00 90.31 93 LEU A CA 1
ATOM 737 C C . LEU A 1 93 ? -5.806 -3.490 21.732 1.00 90.31 93 LEU A C 1
ATOM 739 O O . LEU A 1 93 ? -6.129 -3.303 20.558 1.00 90.31 93 LEU A O 1
ATOM 743 N N . LYS A 1 94 ? -4.616 -3.965 22.104 1.00 89.19 94 LYS A N 1
ATOM 744 C CA . LYS A 1 94 ? -3.537 -4.357 21.190 1.00 89.19 94 LYS A CA 1
ATOM 745 C C . LYS A 1 94 ? -3.095 -3.272 20.194 1.00 89.19 94 LYS A C 1
ATOM 747 O O . LYS A 1 94 ? -2.605 -3.570 19.106 1.00 89.19 94 LYS A O 1
ATOM 752 N N . GLN A 1 95 ? -3.303 -1.992 20.520 1.00 89.94 95 GLN A N 1
ATOM 753 C CA . GLN A 1 95 ? -2.994 -0.903 19.591 1.00 89.94 95 GLN A CA 1
ATOM 754 C C . GLN A 1 95 ? -1.487 -0.787 19.302 1.00 89.94 95 GLN A C 1
ATOM 756 O O . GLN A 1 95 ? -1.123 -0.406 18.189 1.00 89.94 95 GLN A O 1
ATOM 761 N N . SER A 1 96 ? -0.618 -1.105 20.271 1.00 91.44 96 SER A N 1
ATOM 762 C CA . SER A 1 96 ? 0.838 -1.097 20.059 1.00 91.44 96 SER A CA 1
ATOM 763 C C . SER A 1 96 ? 1.245 -2.222 19.118 1.00 91.44 96 SER A C 1
ATOM 765 O O . SER A 1 96 ? 1.860 -1.970 18.087 1.00 91.44 96 SER A O 1
ATOM 767 N N . GLU A 1 97 ? 0.791 -3.439 19.408 1.00 93.62 97 GLU A N 1
ATOM 768 C CA . GLU A 1 97 ? 1.077 -4.640 18.629 1.00 93.62 97 GLU A CA 1
ATOM 769 C C . GLU A 1 97 ? 0.567 -4.494 17.193 1.00 93.62 97 GLU A C 1
ATOM 771 O O . GLU A 1 97 ? 1.257 -4.852 16.244 1.00 93.62 97 GLU A O 1
ATOM 776 N N . GLN A 1 98 ? -0.615 -3.895 17.003 1.00 91.31 98 GLN A N 1
ATOM 777 C CA . GLN A 1 98 ? -1.138 -3.607 15.669 1.00 91.31 98 GLN A CA 1
ATOM 778 C C . GLN A 1 98 ? -0.235 -2.624 14.902 1.00 91.31 98 GLN A C 1
ATOM 780 O O . GLN A 1 98 ? -0.010 -2.798 13.704 1.00 91.31 98 GLN A O 1
ATOM 785 N N . ARG A 1 99 ? 0.285 -1.580 15.562 1.00 92.94 99 ARG A N 1
ATOM 786 C CA . ARG A 1 99 ? 1.216 -0.629 14.929 1.00 92.94 99 ARG A CA 1
ATOM 787 C C . ARG A 1 99 ? 2.541 -1.299 14.580 1.00 92.94 99 ARG A C 1
ATOM 789 O O . ARG A 1 99 ? 3.047 -1.085 13.484 1.00 92.94 99 ARG A O 1
ATOM 796 N N . GLU A 1 100 ? 3.071 -2.123 15.474 1.00 95.31 100 GLU A N 1
ATOM 797 C CA . GLU A 1 100 ? 4.291 -2.899 15.244 1.00 95.31 100 GLU A CA 1
ATOM 798 C C . GLU A 1 100 ? 4.121 -3.874 14.070 1.00 95.31 100 GLU A C 1
ATOM 800 O O . GLU A 1 100 ? 4.971 -3.911 13.179 1.00 95.31 100 GLU A O 1
ATOM 805 N N . ALA A 1 101 ? 2.988 -4.579 13.992 1.00 93.62 101 ALA A N 1
ATOM 806 C CA . ALA A 1 101 ? 2.660 -5.458 12.869 1.00 93.62 101 ALA A CA 1
ATOM 807 C C . ALA A 1 101 ? 2.549 -4.690 11.541 1.00 93.62 101 ALA A C 1
ATOM 809 O O . ALA A 1 101 ? 3.024 -5.169 10.512 1.00 93.62 101 ALA A O 1
ATOM 810 N N . ALA A 1 102 ? 1.990 -3.474 11.552 1.00 93.44 102 ALA A N 1
ATOM 811 C CA . ALA A 1 102 ? 1.943 -2.622 10.363 1.00 93.44 102 ALA A CA 1
ATOM 812 C C . ALA A 1 102 ? 3.351 -2.223 9.889 1.00 93.44 102 ALA A C 1
ATOM 814 O O . ALA A 1 102 ? 3.657 -2.339 8.703 1.00 93.44 102 ALA A O 1
ATOM 815 N N . VAL A 1 103 ? 4.223 -1.795 10.810 1.00 95.69 103 VAL A N 1
ATOM 816 C CA . VAL A 1 103 ? 5.623 -1.457 10.495 1.00 95.69 103 VAL A CA 1
ATOM 817 C C . VAL A 1 103 ? 6.354 -2.673 9.929 1.00 95.69 103 VAL A C 1
ATOM 819 O O . VAL A 1 103 ? 7.022 -2.560 8.903 1.00 95.69 103 VAL A O 1
ATOM 822 N N . LYS A 1 104 ? 6.179 -3.846 10.544 1.00 94.06 104 LYS A N 1
ATOM 823 C CA . LYS A 1 104 ? 6.752 -5.112 10.073 1.00 94.06 104 LYS A CA 1
ATOM 824 C C . LYS A 1 104 ? 6.274 -5.463 8.663 1.00 94.06 104 LYS A C 1
ATOM 826 O O . LYS A 1 104 ? 7.101 -5.794 7.822 1.00 94.06 104 LYS A O 1
ATOM 831 N N . ALA A 1 105 ? 4.977 -5.348 8.372 1.00 95.12 105 ALA A N 1
ATOM 832 C CA . ALA A 1 105 ? 4.442 -5.628 7.039 1.00 95.12 105 ALA A CA 1
ATOM 833 C C . ALA A 1 105 ? 5.043 -4.706 5.964 1.00 95.12 105 ALA A C 1
ATOM 835 O O . ALA A 1 105 ? 5.428 -5.174 4.892 1.00 95.12 105 ALA A O 1
ATOM 836 N N . VAL A 1 106 ? 5.188 -3.412 6.268 1.00 95.56 106 VAL A N 1
ATOM 837 C CA . VAL A 1 106 ? 5.837 -2.444 5.369 1.00 95.56 106 VAL A CA 1
ATOM 838 C C . VAL A 1 106 ? 7.323 -2.759 5.187 1.00 95.56 106 VAL A C 1
ATOM 840 O O . VAL A 1 106 ? 7.825 -2.696 4.067 1.00 95.56 106 VAL A O 1
ATOM 843 N N . GLN A 1 107 ? 8.024 -3.134 6.257 1.00 96.00 107 GLN A N 1
ATOM 844 C CA . GLN A 1 107 ? 9.439 -3.498 6.200 1.00 96.00 107 GLN A CA 1
ATOM 845 C C . GLN A 1 107 ? 9.674 -4.746 5.334 1.00 96.00 107 GLN A C 1
ATOM 847 O O . GLN A 1 107 ? 10.538 -4.720 4.462 1.00 96.00 107 GLN A O 1
ATOM 852 N N . VAL A 1 108 ? 8.860 -5.793 5.500 1.00 95.38 108 VAL A N 1
ATOM 853 C CA . VAL A 1 108 ? 8.929 -7.012 4.672 1.00 95.38 108 VAL A CA 1
ATOM 854 C C . VAL A 1 108 ? 8.617 -6.700 3.205 1.00 95.38 108 VAL A C 1
ATOM 856 O O . VAL A 1 108 ? 9.284 -7.208 2.307 1.00 95.38 108 VAL A O 1
ATOM 859 N N . ALA A 1 109 ? 7.636 -5.832 2.937 1.00 95.00 109 ALA A N 1
ATOM 860 C CA . ALA A 1 109 ? 7.327 -5.398 1.574 1.00 95.00 109 ALA A CA 1
ATOM 861 C C . ALA A 1 109 ? 8.484 -4.618 0.934 1.00 95.00 109 ALA A C 1
ATOM 863 O O . ALA A 1 109 ? 8.791 -4.828 -0.240 1.00 95.00 109 ALA A O 1
ATOM 864 N N . LYS A 1 110 ? 9.144 -3.749 1.706 1.00 96.12 110 LYS A N 1
ATOM 865 C CA . LYS A 1 110 ? 10.332 -3.022 1.257 1.00 96.12 110 LYS A CA 1
ATOM 866 C C . LYS A 1 110 ? 11.464 -3.989 0.909 1.00 96.12 110 LYS A C 1
ATOM 868 O O . LYS A 1 110 ? 12.011 -3.894 -0.181 1.00 96.12 110 LYS A O 1
ATOM 873 N N . GLU A 1 111 ? 11.781 -4.929 1.796 1.00 96.44 111 GLU A N 1
ATOM 874 C CA . GLU A 1 111 ? 12.846 -5.917 1.578 1.00 96.44 111 GLU A CA 1
ATOM 875 C C . GLU A 1 111 ? 12.589 -6.767 0.330 1.00 96.44 111 GLU A C 1
ATOM 877 O O . GLU A 1 111 ? 13.478 -6.900 -0.508 1.00 96.44 111 GLU A O 1
ATOM 882 N N . ALA A 1 112 ? 11.357 -7.249 0.144 1.00 94.38 112 ALA A N 1
ATOM 883 C CA . ALA A 1 112 ? 10.982 -8.003 -1.050 1.00 94.38 112 ALA A CA 1
ATOM 884 C C . ALA A 1 112 ? 11.068 -7.160 -2.340 1.00 94.38 112 ALA A C 1
ATOM 886 O O . ALA A 1 112 ? 11.434 -7.666 -3.401 1.00 94.38 112 ALA A O 1
ATOM 887 N N . SER A 1 113 ? 10.741 -5.865 -2.267 1.00 94.94 113 SER A N 1
ATOM 888 C CA . SER A 1 113 ? 10.902 -4.938 -3.394 1.00 94.94 113 SER A CA 1
ATOM 889 C C . SER A 1 113 ? 12.377 -4.690 -3.722 1.00 94.94 113 SER A C 1
ATOM 891 O O . SER A 1 113 ? 12.747 -4.686 -4.897 1.00 94.94 113 SER A O 1
ATOM 893 N N . ASP A 1 114 ? 13.214 -4.488 -2.704 1.00 96.06 114 ASP A N 1
ATOM 894 C CA . ASP A 1 114 ? 14.654 -4.268 -2.856 1.00 96.06 114 ASP A CA 1
ATOM 895 C C . ASP A 1 114 ? 15.339 -5.509 -3.455 1.00 96.06 114 ASP A C 1
ATOM 897 O O . ASP A 1 114 ? 16.223 -5.380 -4.304 1.00 96.06 114 ASP A O 1
ATOM 901 N N . GLU A 1 115 ? 14.910 -6.710 -3.057 1.00 94.81 115 GLU A N 1
ATOM 902 C CA . GLU A 1 115 ? 15.374 -7.981 -3.621 1.00 94.81 115 GLU A CA 1
ATOM 903 C C . GLU A 1 115 ? 14.989 -8.110 -5.099 1.00 94.81 115 GLU A C 1
ATOM 905 O O . GLU A 1 115 ? 15.873 -8.253 -5.944 1.00 94.81 115 GLU A O 1
ATOM 910 N N . LYS A 1 116 ? 13.707 -7.917 -5.442 1.00 93.75 116 LYS A N 1
ATOM 911 C CA . LYS A 1 116 ? 13.237 -7.946 -6.839 1.00 93.75 116 LYS A CA 1
ATOM 912 C C . LYS A 1 116 ? 13.973 -6.929 -7.718 1.00 93.75 116 LYS A C 1
ATOM 914 O O . LYS A 1 116 ? 14.280 -7.212 -8.876 1.00 93.75 116 LYS A O 1
ATOM 919 N N . PHE A 1 117 ? 14.261 -5.739 -7.186 1.00 94.44 117 PHE A N 1
ATOM 920 C CA . PHE A 1 117 ? 15.043 -4.731 -7.898 1.00 94.44 117 PHE A CA 1
ATOM 921 C C . PHE A 1 117 ? 16.481 -5.202 -8.120 1.00 94.44 117 PHE A C 1
ATOM 923 O O . PHE A 1 117 ? 16.968 -5.149 -9.246 1.00 94.44 117 PHE A O 1
ATOM 930 N N . ARG A 1 118 ? 17.145 -5.703 -7.073 1.00 95.94 118 ARG A N 1
ATOM 931 C CA . ARG A 1 118 ? 18.527 -6.194 -7.146 1.00 95.94 118 ARG A CA 1
ATOM 932 C C . ARG A 1 118 ? 18.684 -7.345 -8.137 1.00 95.94 118 ARG A C 1
ATOM 934 O O . ARG A 1 118 ? 19.660 -7.366 -8.873 1.00 95.94 118 ARG A O 1
ATOM 941 N N . GLU A 1 119 ? 17.732 -8.271 -8.171 1.00 95.12 119 GLU A N 1
ATOM 942 C CA . GLU A 1 119 ? 17.752 -9.410 -9.094 1.00 95.12 119 GLU A CA 1
ATOM 943 C C . GLU A 1 119 ? 17.571 -8.992 -10.560 1.00 95.12 119 GLU A C 1
ATOM 945 O O . GLU A 1 119 ? 18.115 -9.630 -11.460 1.00 95.12 119 GLU A O 1
ATOM 950 N N . GLY A 1 120 ? 16.803 -7.927 -10.817 1.00 94.25 120 GLY A N 1
ATOM 951 C CA . GLY A 1 120 ? 16.435 -7.519 -12.174 1.00 94.25 120 GLY A CA 1
ATOM 952 C C . GLY A 1 120 ? 17.250 -6.368 -12.763 1.00 94.25 120 GLY A C 1
ATOM 953 O O . GLY A 1 120 ? 17.324 -6.254 -13.989 1.00 94.25 120 GLY A O 1
ATOM 954 N N . ILE A 1 121 ? 17.829 -5.491 -11.936 1.00 95.50 121 ILE A N 1
ATOM 955 C CA . ILE A 1 121 ? 18.351 -4.197 -12.396 1.00 95.50 121 ILE A CA 1
ATOM 956 C C . ILE A 1 121 ? 19.480 -4.347 -13.415 1.00 95.50 121 ILE A C 1
ATOM 958 O O . ILE A 1 121 ? 19.411 -3.724 -14.473 1.00 95.50 121 ILE A O 1
ATOM 962 N N . ASP A 1 122 ? 20.455 -5.218 -13.165 1.00 96.12 122 ASP A N 1
ATOM 963 C CA . ASP A 1 122 ? 21.613 -5.381 -14.050 1.00 96.12 122 ASP A CA 1
ATOM 964 C C . ASP A 1 122 ? 21.188 -5.852 -15.444 1.00 96.12 122 ASP A C 1
ATOM 966 O O . ASP A 1 122 ? 21.625 -5.299 -16.452 1.00 96.12 122 ASP A O 1
ATOM 970 N N . GLN A 1 123 ? 20.249 -6.799 -15.518 1.00 96.56 123 GLN A N 1
ATOM 971 C CA . GLN A 1 123 ? 19.706 -7.272 -16.791 1.00 96.56 123 GLN A CA 1
ATOM 972 C C . GLN A 1 123 ? 18.978 -6.151 -17.548 1.00 96.56 123 GLN A C 1
ATOM 974 O O . GLN A 1 123 ? 19.114 -6.026 -18.767 1.00 96.56 123 GLN A O 1
ATOM 979 N N . LYS A 1 124 ? 18.191 -5.324 -16.846 1.00 95.06 124 LYS A N 1
ATOM 980 C CA . LYS A 1 124 ? 17.477 -4.196 -17.467 1.00 95.06 124 LYS A CA 1
ATOM 981 C C . LYS A 1 124 ? 18.446 -3.112 -17.941 1.00 95.06 124 LYS A C 1
ATOM 983 O O . LYS A 1 124 ? 18.284 -2.609 -19.050 1.00 95.06 124 LYS A O 1
ATOM 988 N N . MET A 1 125 ? 19.482 -2.810 -17.161 1.00 95.56 125 MET A N 1
ATOM 989 C CA . MET A 1 125 ? 20.531 -1.859 -17.540 1.00 95.56 125 MET A CA 1
ATOM 990 C C . MET A 1 125 ? 21.353 -2.361 -18.730 1.00 95.56 125 MET A C 1
ATOM 992 O O . MET A 1 125 ? 21.598 -1.599 -19.664 1.00 95.56 125 MET A O 1
ATOM 996 N N . GLN A 1 126 ? 21.692 -3.650 -18.763 1.00 96.62 126 GLN A N 1
ATOM 997 C CA . GLN A 1 126 ? 22.384 -4.264 -19.896 1.00 96.62 126 GLN A CA 1
ATOM 998 C C . GLN A 1 126 ? 21.535 -4.225 -21.175 1.00 96.62 126 GLN A C 1
ATOM 1000 O O . GLN A 1 126 ? 22.067 -4.016 -22.268 1.00 96.62 126 GLN A O 1
ATOM 1005 N N . ALA A 1 127 ? 20.214 -4.391 -21.064 1.00 95.06 127 ALA A N 1
ATOM 1006 C CA . ALA A 1 127 ? 19.310 -4.257 -22.205 1.00 95.06 127 ALA A CA 1
ATOM 1007 C C . ALA A 1 127 ? 19.302 -2.822 -22.762 1.00 95.06 127 ALA A C 1
ATOM 1009 O O . ALA A 1 127 ? 19.364 -2.642 -23.979 1.00 95.06 127 ALA A O 1
ATOM 1010 N N . ILE A 1 128 ? 19.296 -1.807 -21.888 1.00 92.19 128 ILE A N 1
ATOM 1011 C CA . ILE A 1 128 ? 19.409 -0.391 -22.281 1.00 92.19 128 ILE A CA 1
ATOM 1012 C C . ILE A 1 128 ? 20.748 -0.131 -22.983 1.00 92.19 128 ILE A C 1
ATOM 1014 O O . ILE A 1 128 ? 20.784 0.489 -24.047 1.00 92.19 128 ILE A O 1
ATOM 1018 N N . GLU A 1 129 ? 21.849 -0.629 -22.421 1.00 94.38 129 GLU A N 1
ATOM 1019 C CA . GLU A 1 129 ? 23.182 -0.484 -23.009 1.00 94.38 129 GLU A CA 1
ATOM 1020 C C . GLU A 1 129 ? 23.274 -1.147 -24.389 1.00 94.38 129 GLU A C 1
ATOM 1022 O O . GLU A 1 129 ? 23.740 -0.534 -25.351 1.00 94.38 129 GLU A O 1
ATOM 1027 N N . SER A 1 130 ? 22.755 -2.368 -24.514 1.00 95.38 130 SER A N 1
ATOM 1028 C CA . SER A 1 130 ? 22.735 -3.107 -25.779 1.00 95.38 130 SER A CA 1
ATOM 1029 C C . SER A 1 130 ? 21.907 -2.381 -26.843 1.00 95.38 130 SER A C 1
ATOM 1031 O O . SER A 1 130 ? 22.344 -2.267 -27.989 1.00 95.38 130 SER A O 1
ATOM 1033 N N . ALA A 1 131 ? 20.747 -1.829 -26.470 1.00 91.94 131 ALA A N 1
ATOM 1034 C CA . ALA A 1 131 ? 19.910 -1.041 -27.374 1.00 91.94 131 ALA A CA 1
ATOM 1035 C C . ALA A 1 131 ? 20.615 0.244 -27.840 1.00 91.94 131 ALA A C 1
ATOM 1037 O O . ALA A 1 131 ? 20.600 0.564 -29.031 1.00 91.94 131 ALA A O 1
ATOM 1038 N N . LYS A 1 132 ? 21.299 0.947 -26.927 1.00 91.12 132 LYS A N 1
ATOM 1039 C CA . LYS A 1 132 ? 22.119 2.119 -27.267 1.00 91.12 132 LYS A CA 1
ATOM 1040 C C . LYS A 1 132 ? 23.216 1.758 -28.268 1.00 91.12 132 LYS A C 1
ATOM 1042 O O . LYS A 1 132 ? 23.404 2.475 -29.249 1.00 91.12 132 LYS A O 1
ATOM 1047 N N . MET A 1 133 ? 23.935 0.663 -28.035 1.00 94.38 133 MET A N 1
ATOM 1048 C CA . MET A 1 133 ? 24.998 0.222 -28.939 1.00 94.38 133 MET A CA 1
ATOM 1049 C C . MET A 1 133 ? 24.451 -0.160 -30.315 1.00 94.38 133 MET A C 1
ATOM 1051 O O . MET A 1 133 ? 25.012 0.267 -31.321 1.00 94.38 133 MET A O 1
ATOM 1055 N N . ALA A 1 134 ? 23.331 -0.884 -30.376 1.00 94.69 134 ALA A N 1
ATOM 1056 C CA . ALA A 1 134 ? 22.677 -1.229 -31.638 1.00 94.69 134 ALA A CA 1
ATOM 1057 C C . ALA A 1 134 ? 22.278 0.022 -32.441 1.00 94.69 134 ALA A C 1
ATOM 1059 O O . ALA A 1 134 ? 22.541 0.096 -33.641 1.00 94.69 134 ALA A O 1
ATOM 1060 N N . TYR A 1 135 ? 21.716 1.032 -31.771 1.00 89.75 135 TYR A N 1
ATOM 1061 C CA . TYR A 1 135 ? 21.386 2.311 -32.396 1.00 89.75 135 TYR A CA 1
ATOM 1062 C C . TYR A 1 135 ? 22.631 3.019 -32.956 1.00 89.75 135 TYR A C 1
ATOM 1064 O O . TYR A 1 135 ? 22.644 3.418 -34.118 1.00 89.75 135 TYR A O 1
ATOM 1072 N N . LEU A 1 136 ? 23.713 3.117 -32.175 1.00 89.31 136 LEU A N 1
ATOM 1073 C CA . LEU A 1 136 ? 24.962 3.746 -32.628 1.00 89.31 136 LEU A CA 1
ATOM 1074 C C . LEU A 1 136 ? 25.618 2.994 -33.798 1.00 89.31 136 LEU A C 1
ATOM 1076 O O . LEU A 1 136 ? 26.131 3.634 -34.717 1.00 89.31 136 LEU A O 1
ATOM 1080 N N . HIS A 1 137 ? 25.575 1.659 -33.798 1.00 93.50 137 HIS A N 1
ATOM 1081 C CA . HIS A 1 137 ? 26.053 0.851 -34.921 1.00 93.50 137 HIS A CA 1
ATOM 1082 C C . HIS A 1 137 ? 25.245 1.117 -36.195 1.00 93.50 137 HIS A C 1
ATOM 1084 O O . HIS A 1 137 ? 25.844 1.367 -37.238 1.00 93.50 137 HIS A O 1
ATOM 1090 N N . ALA A 1 138 ? 23.913 1.190 -36.104 1.00 90.69 138 ALA A N 1
ATOM 1091 C CA . ALA A 1 138 ? 23.068 1.515 -37.253 1.00 90.69 138 ALA A CA 1
ATOM 1092 C C . ALA A 1 138 ? 23.408 2.890 -37.867 1.00 90.69 138 ALA A C 1
ATOM 1094 O O . ALA A 1 138 ? 23.424 3.040 -39.091 1.00 90.69 138 ALA A O 1
ATOM 1095 N N . LEU A 1 139 ? 23.746 3.889 -37.040 1.00 87.06 139 LEU A N 1
ATOM 1096 C CA . LEU A 1 139 ? 24.208 5.197 -37.524 1.00 87.06 139 LEU A CA 1
ATOM 1097 C C . LEU A 1 139 ? 25.558 5.113 -38.251 1.00 87.06 139 LEU A C 1
ATOM 1099 O O . LEU A 1 139 ? 25.751 5.756 -39.289 1.00 87.06 139 LEU A O 1
ATOM 1103 N N . ALA A 1 140 ? 26.500 4.334 -37.714 1.00 89.69 140 ALA A N 1
ATOM 1104 C CA . ALA A 1 140 ? 27.815 4.138 -38.320 1.00 89.69 140 ALA A CA 1
ATOM 1105 C C . ALA A 1 140 ? 27.720 3.401 -39.668 1.00 89.69 140 ALA A C 1
ATOM 1107 O O . ALA A 1 140 ? 28.362 3.808 -40.644 1.00 89.69 140 ALA A O 1
ATOM 1108 N N . ASP A 1 141 ? 26.874 2.374 -39.748 1.00 91.19 141 ASP A N 1
ATOM 1109 C CA . ASP A 1 141 ? 26.608 1.623 -40.976 1.00 91.19 141 ASP A CA 1
ATOM 1110 C C . ASP A 1 141 ? 25.954 2.519 -42.032 1.00 91.19 141 ASP A C 1
ATOM 1112 O O . ASP A 1 141 ? 26.405 2.558 -43.179 1.00 91.19 141 ASP A O 1
ATOM 1116 N N . TYR A 1 142 ? 24.972 3.339 -41.636 1.00 88.75 142 TYR A N 1
ATOM 1117 C CA . TYR A 1 142 ? 24.367 4.334 -42.525 1.00 88.75 142 TYR A CA 1
ATOM 1118 C C . TYR A 1 142 ? 25.412 5.307 -43.096 1.00 88.75 142 TYR A C 1
ATOM 1120 O O . TYR A 1 142 ? 25.428 5.580 -44.301 1.00 88.75 142 TYR A O 1
ATOM 1128 N N . LYS A 1 143 ? 26.329 5.814 -42.259 1.00 87.25 143 LYS A N 1
ATOM 1129 C CA . LYS A 1 143 ? 27.404 6.707 -42.718 1.00 87.25 143 LYS A CA 1
ATOM 1130 C C . LYS A 1 143 ? 28.347 6.012 -43.703 1.00 87.25 143 LYS A C 1
ATOM 1132 O O . LYS A 1 143 ? 28.761 6.636 -44.684 1.00 87.25 143 LYS A O 1
ATOM 1137 N N . SER A 1 144 ? 28.682 4.751 -43.447 1.00 91.50 144 SER A N 1
ATOM 1138 C CA . SER A 1 144 ? 29.544 3.945 -44.318 1.00 91.50 144 SER A CA 1
ATOM 1139 C C . SER A 1 144 ? 28.885 3.715 -45.677 1.00 91.50 144 SER A C 1
ATOM 1141 O O . SER A 1 144 ? 29.486 4.026 -46.705 1.00 91.50 144 SER A O 1
ATOM 1143 N N . PHE A 1 145 ? 27.608 3.330 -45.684 1.00 91.06 145 PHE A N 1
ATOM 1144 C CA . PHE A 1 145 ? 26.813 3.164 -46.900 1.00 91.06 145 PHE A CA 1
ATOM 1145 C C . PHE A 1 145 ? 26.714 4.459 -47.726 1.00 91.06 145 PHE A C 1
ATOM 1147 O O . PHE A 1 145 ? 26.915 4.448 -48.944 1.00 91.06 145 PHE A O 1
ATOM 1154 N N . LYS A 1 146 ? 26.483 5.611 -47.073 1.00 88.94 146 LYS A N 1
ATOM 1155 C CA . LYS A 1 146 ? 26.492 6.928 -47.739 1.00 88.94 146 LYS A CA 1
ATOM 1156 C C . LYS A 1 146 ? 27.827 7.183 -48.450 1.00 88.94 146 LYS A C 1
ATOM 1158 O O . LYS A 1 146 ? 27.834 7.575 -49.617 1.00 88.94 146 LYS A O 1
ATOM 1163 N N . LYS A 1 147 ? 28.949 6.902 -47.782 1.00 89.00 147 LYS A N 1
ATOM 1164 C CA . LYS A 1 147 ? 30.296 7.063 -48.351 1.00 89.00 147 LYS A CA 1
ATOM 1165 C C . LYS A 1 147 ? 30.544 6.122 -49.533 1.00 89.00 147 LYS A C 1
ATOM 1167 O O . LYS A 1 147 ? 31.125 6.547 -50.526 1.00 89.00 147 LYS A O 1
ATOM 1172 N N . GLU A 1 148 ? 30.110 4.867 -49.449 1.00 91.75 148 GLU A N 1
ATOM 1173 C CA . GLU A 1 148 ? 30.205 3.912 -50.562 1.00 91.75 148 GLU A CA 1
ATOM 1174 C C . GLU A 1 148 ? 29.474 4.431 -51.804 1.00 91.75 148 GLU A C 1
ATOM 1176 O O . GLU A 1 148 ? 30.047 4.456 -52.893 1.00 91.75 148 GLU A O 1
ATOM 1181 N N . CYS A 1 149 ? 28.254 4.943 -51.629 1.00 89.50 149 CYS A N 1
ATOM 1182 C CA . CYS A 1 149 ? 27.467 5.524 -52.716 1.00 89.50 149 CYS A CA 1
ATOM 1183 C C . CYS A 1 149 ? 28.137 6.760 -53.341 1.00 89.50 149 CYS A C 1
ATOM 1185 O O . CYS A 1 149 ? 28.170 6.900 -54.564 1.00 89.50 149 CYS A O 1
ATOM 1187 N N . GLU A 1 150 ? 28.682 7.661 -52.519 1.00 86.44 150 GLU A N 1
ATOM 1188 C CA . GLU A 1 150 ? 29.432 8.836 -52.987 1.00 86.44 150 GLU A CA 1
ATOM 1189 C C . GLU A 1 150 ? 30.699 8.433 -53.761 1.00 86.44 150 GLU A C 1
ATOM 1191 O O . GLU A 1 150 ? 30.994 9.001 -54.818 1.00 86.44 150 GLU A O 1
ATOM 1196 N N . ASN A 1 151 ? 31.419 7.417 -53.273 1.00 88.75 151 ASN A N 1
ATOM 1197 C CA . ASN A 1 151 ? 32.641 6.916 -53.896 1.00 88.75 151 ASN A CA 1
ATOM 1198 C C . ASN A 1 151 ? 32.392 6.333 -55.288 1.00 88.75 151 ASN A C 1
ATOM 1200 O O . ASN A 1 151 ? 33.250 6.497 -56.148 1.00 88.75 151 ASN A O 1
ATOM 1204 N N . ILE A 1 152 ? 31.245 5.694 -55.539 1.00 90.56 152 ILE A N 1
ATOM 1205 C CA . ILE A 1 152 ? 30.916 5.158 -56.871 1.00 90.56 152 ILE A CA 1
ATOM 1206 C C . ILE A 1 152 ? 30.961 6.274 -57.923 1.00 90.56 152 ILE A C 1
ATOM 1208 O O . ILE A 1 152 ? 31.601 6.119 -58.964 1.00 90.56 152 ILE A O 1
ATOM 1212 N N . VAL A 1 153 ? 30.329 7.418 -57.645 1.00 86.12 153 VAL A N 1
ATOM 1213 C CA . VAL A 1 153 ? 30.309 8.559 -58.577 1.00 86.12 153 VAL A CA 1
ATOM 1214 C C . VAL A 1 153 ? 31.683 9.220 -58.661 1.00 86.12 153 VAL A C 1
ATOM 1216 O O . VAL A 1 153 ? 32.165 9.483 -59.763 1.00 86.12 153 VAL A O 1
ATOM 1219 N N . GLY A 1 154 ? 32.339 9.441 -57.518 1.00 85.25 154 GLY A N 1
ATOM 1220 C CA . GLY A 1 154 ? 33.666 10.060 -57.477 1.00 85.25 154 GLY A CA 1
ATOM 1221 C C . GLY A 1 154 ? 34.729 9.249 -58.223 1.00 85.25 154 GLY A C 1
ATOM 1222 O O . GLY A 1 154 ? 35.468 9.794 -59.039 1.00 85.25 154 GLY A O 1
ATOM 1223 N N . GLU A 1 155 ? 34.776 7.936 -58.001 1.00 88.81 155 GLU A N 1
ATOM 1224 C CA . GLU A 1 155 ? 35.721 7.034 -58.664 1.00 88.81 155 GLU A CA 1
ATOM 1225 C C . GLU A 1 155 ? 35.414 6.891 -60.160 1.00 88.81 155 GLU A C 1
ATOM 1227 O O . GLU A 1 155 ? 36.335 6.871 -60.977 1.00 88.81 155 GLU A O 1
ATOM 1232 N N . THR A 1 156 ? 34.133 6.865 -60.545 1.00 90.38 156 THR A N 1
ATOM 1233 C CA . THR A 1 156 ? 33.740 6.854 -61.963 1.00 90.38 156 THR A CA 1
ATOM 1234 C C . THR A 1 156 ? 34.221 8.115 -62.676 1.00 90.38 156 THR A C 1
ATOM 1236 O O . THR A 1 156 ? 34.815 8.014 -63.750 1.00 90.38 156 THR A O 1
ATOM 1239 N N . GLY A 1 157 ? 34.029 9.296 -62.078 1.00 87.88 157 GLY A N 1
ATOM 1240 C CA . GLY A 1 157 ? 34.522 10.552 -62.645 1.00 87.88 157 GLY A CA 1
ATOM 1241 C C . GLY A 1 157 ? 36.044 10.574 -62.769 1.00 87.88 157 GLY A C 1
ATOM 1242 O O . GLY A 1 157 ? 36.552 10.858 -63.850 1.00 87.88 157 GLY A O 1
ATOM 1243 N N . ARG A 1 158 ? 36.776 10.163 -61.722 1.00 87.38 158 ARG A N 1
ATOM 1244 C CA . ARG A 1 158 ? 38.249 10.053 -61.765 1.00 87.38 158 ARG A CA 1
ATOM 1245 C C . ARG A 1 158 ? 38.754 9.152 -62.889 1.00 87.38 158 ARG A C 1
ATOM 1247 O O . ARG A 1 158 ? 39.774 9.451 -63.498 1.00 87.38 158 ARG A O 1
ATOM 1254 N N . ARG A 1 159 ? 38.061 8.042 -63.159 1.00 91.75 159 ARG A N 1
ATOM 1255 C CA . ARG A 1 159 ? 38.448 7.076 -64.203 1.00 91.75 159 ARG A CA 1
ATOM 1256 C C . ARG A 1 159 ? 38.022 7.471 -65.615 1.00 91.75 159 ARG A C 1
ATOM 1258 O O . ARG A 1 159 ? 38.456 6.820 -66.561 1.00 91.75 159 ARG A O 1
ATOM 1265 N N . THR A 1 160 ? 37.163 8.477 -65.771 1.00 90.50 160 THR A N 1
ATOM 1266 C CA . THR A 1 160 ? 36.597 8.867 -67.072 1.00 90.50 160 THR A CA 1
ATOM 1267 C C . THR A 1 160 ? 36.866 10.337 -67.385 1.00 90.50 160 THR A C 1
ATOM 1269 O O . THR A 1 160 ? 37.766 10.642 -68.163 1.00 90.50 160 THR A O 1
ATOM 1272 N N . ASN A 1 161 ? 36.099 11.249 -66.789 1.00 86.31 161 ASN A N 1
ATOM 1273 C CA . ASN A 1 161 ? 36.279 12.693 -66.864 1.00 86.31 161 ASN A CA 1
ATOM 1274 C C . ASN A 1 161 ? 35.747 13.343 -65.578 1.00 86.31 161 ASN A C 1
ATOM 1276 O O . ASN A 1 161 ? 34.537 13.387 -65.350 1.00 86.31 161 ASN A O 1
ATOM 1280 N N . GLU A 1 162 ? 36.647 13.885 -64.761 1.00 83.06 162 GLU A N 1
ATOM 1281 C CA . GLU A 1 162 ? 36.306 14.483 -63.466 1.00 83.06 162 GLU A CA 1
ATOM 1282 C C . GLU A 1 162 ? 35.381 15.707 -63.612 1.00 83.06 162 GLU A C 1
ATOM 1284 O O . GLU A 1 162 ? 34.466 15.889 -62.809 1.00 83.06 162 GLU A O 1
ATOM 1289 N N . ASN A 1 163 ? 35.511 16.464 -64.709 1.00 85.50 163 ASN A N 1
ATOM 1290 C CA . ASN A 1 163 ? 34.681 17.644 -64.989 1.00 85.50 163 ASN A CA 1
ATOM 1291 C C . ASN A 1 163 ? 33.232 17.287 -65.368 1.00 85.50 163 ASN A C 1
ATOM 1293 O O . ASN A 1 163 ? 32.350 18.143 -65.324 1.00 85.50 163 ASN A O 1
ATOM 1297 N N . ALA A 1 164 ? 32.955 16.033 -65.746 1.00 85.06 164 ALA A N 1
ATOM 1298 C CA . ALA A 1 164 ? 31.602 15.604 -66.100 1.00 85.06 164 ALA A CA 1
ATOM 1299 C C . ALA A 1 164 ? 30.677 15.505 -64.871 1.00 85.06 164 ALA A C 1
ATOM 1301 O O . ALA A 1 164 ? 29.461 15.614 -65.022 1.00 85.06 164 ALA A O 1
ATOM 1302 N N . ILE A 1 165 ? 31.231 15.359 -63.656 1.00 80.25 165 ILE A N 1
ATOM 1303 C CA . ILE A 1 165 ? 30.454 15.302 -62.404 1.00 80.25 165 ILE A CA 1
ATOM 1304 C C . ILE A 1 165 ? 29.646 16.592 -62.198 1.00 80.25 165 ILE A C 1
ATOM 1306 O O . ILE A 1 165 ? 28.501 16.536 -61.756 1.00 80.25 165 ILE A O 1
ATOM 1310 N N . GLU A 1 166 ? 30.200 17.754 -62.555 1.00 78.38 166 GLU A N 1
ATOM 1311 C CA . GLU A 1 166 ? 29.504 19.042 -62.415 1.00 78.38 166 GLU A CA 1
ATOM 1312 C C . GLU A 1 166 ? 28.292 19.166 -63.349 1.00 78.38 166 GLU A C 1
ATOM 1314 O O . GLU A 1 166 ? 27.345 19.882 -63.033 1.00 78.38 166 GLU A O 1
ATOM 1319 N N . GLN A 1 167 ? 28.285 18.431 -64.467 1.00 82.81 167 GLN A N 1
ATOM 1320 C CA . GLN A 1 167 ? 27.190 18.447 -65.441 1.00 82.81 167 GLN A CA 1
ATOM 1321 C C . GLN A 1 167 ? 26.034 17.518 -65.050 1.00 82.81 167 GLN A C 1
ATOM 1323 O O . GLN A 1 167 ? 24.880 17.829 -65.335 1.00 82.81 167 GLN A O 1
ATOM 1328 N N . VAL A 1 168 ? 26.329 16.386 -64.400 1.00 83.56 168 VAL A N 1
ATOM 1329 C CA . VAL A 1 168 ? 25.316 15.391 -63.985 1.00 83.56 168 VAL A CA 1
ATOM 1330 C C . VAL A 1 168 ? 24.876 15.539 -62.524 1.00 83.56 168 VAL A C 1
ATOM 1332 O O . VAL A 1 168 ? 23.860 14.970 -62.127 1.00 83.56 168 VAL A O 1
ATOM 1335 N N . GLY A 1 169 ? 25.612 16.321 -61.730 1.00 77.75 169 GLY A N 1
ATOM 1336 C CA . GLY A 1 169 ? 25.367 16.520 -60.303 1.00 77.75 169 GLY A CA 1
ATOM 1337 C C . GLY A 1 169 ? 25.970 15.421 -59.419 1.00 77.75 169 GLY A C 1
ATOM 1338 O O . GLY A 1 169 ? 26.514 14.422 -59.892 1.00 77.75 169 GLY A O 1
ATOM 1339 N N . ARG A 1 170 ? 25.899 15.604 -58.092 1.00 78.88 170 ARG A N 1
ATOM 1340 C CA . ARG A 1 170 ? 26.390 14.599 -57.130 1.00 78.88 170 ARG A CA 1
ATOM 1341 C C . ARG A 1 170 ? 25.336 13.526 -56.855 1.00 78.88 170 ARG A C 1
ATOM 1343 O O . ARG A 1 170 ? 24.139 13.747 -57.026 1.00 78.88 170 ARG A O 1
ATOM 1350 N N . ALA A 1 171 ? 25.788 12.375 -56.355 1.00 81.56 171 ALA A N 1
ATOM 1351 C CA . ALA A 1 171 ? 24.905 11.308 -55.896 1.00 81.56 171 ALA A CA 1
ATOM 1352 C C . ALA A 1 171 ? 23.887 11.826 -54.868 1.00 81.56 171 ALA A C 1
ATOM 1354 O O . ALA A 1 171 ? 24.239 12.611 -53.989 1.00 81.56 171 ALA A O 1
ATOM 1355 N N . ARG A 1 172 ? 22.652 11.307 -54.899 1.00 80.25 172 ARG A N 1
ATOM 1356 C CA . ARG A 1 172 ? 21.623 11.615 -53.886 1.00 80.25 172 ARG A CA 1
ATOM 1357 C C . ARG A 1 172 ? 22.129 11.387 -52.459 1.00 80.25 172 ARG A C 1
ATOM 1359 O O . ARG A 1 172 ? 21.797 12.166 -51.573 1.00 80.25 172 ARG A O 1
ATOM 1366 N N . ALA A 1 173 ? 22.961 10.363 -52.259 1.00 80.81 173 ALA A N 1
ATOM 1367 C CA . ALA A 1 173 ? 23.606 10.068 -50.982 1.00 80.81 173 ALA A CA 1
ATOM 1368 C C . ALA A 1 173 ? 24.351 11.283 -50.400 1.00 80.81 173 ALA A C 1
ATOM 1370 O O . ALA A 1 173 ? 24.261 11.503 -49.199 1.00 80.81 173 ALA A O 1
ATOM 1371 N N . ALA A 1 174 ? 24.967 12.127 -51.239 1.00 72.19 174 ALA A N 1
ATOM 1372 C CA . ALA A 1 174 ? 25.673 13.335 -50.806 1.00 72.19 174 ALA A CA 1
ATOM 1373 C C . ALA A 1 174 ? 24.762 14.351 -50.104 1.00 72.19 174 ALA A C 1
ATOM 1375 O O . ALA A 1 174 ? 25.215 15.073 -49.218 1.00 72.19 174 ALA A O 1
ATOM 1376 N N . TYR A 1 175 ? 23.480 14.381 -50.468 1.00 72.69 175 TYR A N 1
ATOM 1377 C CA . TYR A 1 175 ? 22.505 15.355 -49.974 1.00 72.69 175 TYR A CA 1
ATOM 1378 C C . TYR A 1 175 ? 21.474 14.752 -49.019 1.00 72.69 175 TYR A C 1
ATOM 1380 O O . TYR A 1 175 ? 20.794 15.488 -48.316 1.00 72.69 175 TYR A O 1
ATOM 1388 N N . HIS A 1 176 ? 21.336 13.425 -48.995 1.00 73.94 176 HIS A N 1
ATOM 1389 C CA . HIS A 1 176 ? 20.399 12.750 -48.109 1.00 73.94 176 HIS A CA 1
ATOM 1390 C C . HIS A 1 176 ? 20.958 12.684 -46.687 1.00 73.94 176 HIS A C 1
ATOM 1392 O O . HIS A 1 176 ? 21.979 12.029 -46.430 1.00 73.94 176 HIS A O 1
ATOM 1398 N N . GLU A 1 177 ? 20.269 13.336 -45.757 1.00 67.75 177 GLU A N 1
ATOM 1399 C CA . GLU A 1 177 ? 20.535 13.248 -44.327 1.00 67.75 177 GLU A CA 1
ATOM 1400 C C . GLU A 1 177 ? 19.212 13.084 -43.582 1.00 67.75 177 GLU A C 1
ATOM 1402 O O . GLU A 1 177 ? 18.356 13.963 -43.673 1.00 67.75 177 GLU A O 1
ATOM 1407 N N . PRO A 1 178 ? 19.030 11.982 -42.831 1.00 69.44 178 PRO A N 1
ATOM 1408 C CA . PRO A 1 178 ? 17.981 11.922 -41.838 1.00 69.44 178 PRO A CA 1
ATOM 1409 C C . PRO A 1 178 ? 18.185 13.094 -40.881 1.00 69.44 178 PRO A C 1
ATOM 1411 O O . PRO A 1 178 ? 19.305 13.405 -40.465 1.00 69.44 178 PRO A O 1
ATOM 1414 N N . SER A 1 179 ? 17.106 13.784 -40.564 1.00 61.78 179 SER A N 1
ATOM 1415 C CA . SER A 1 179 ? 17.110 14.972 -39.723 1.00 61.78 179 SER A CA 1
ATOM 1416 C C . SER A 1 179 ? 17.272 14.602 -38.258 1.00 61.78 179 SER A C 1
ATOM 1418 O O . SER A 1 179 ? 16.312 14.556 -37.499 1.00 61.78 179 SER A O 1
ATOM 1420 N N . TRP A 1 180 ? 18.513 14.375 -37.847 1.00 62.31 180 TRP A N 1
ATOM 1421 C CA . TRP A 1 180 ? 18.828 14.114 -36.444 1.00 62.31 180 TRP A CA 1
ATOM 1422 C C . TRP A 1 180 ? 18.619 15.360 -35.565 1.00 62.31 180 TRP A C 1
ATOM 1424 O O . TRP A 1 180 ? 18.203 15.235 -34.419 1.00 62.31 180 TRP A O 1
ATOM 1434 N N . ASN A 1 181 ? 18.869 16.559 -36.120 1.00 52.03 181 ASN A N 1
ATOM 1435 C CA . ASN A 1 181 ? 18.963 17.819 -35.364 1.00 52.03 181 ASN A CA 1
ATOM 1436 C C . ASN A 1 181 ? 18.077 18.973 -35.882 1.00 52.03 181 ASN A C 1
ATOM 1438 O O . ASN A 1 181 ? 18.040 20.027 -35.251 1.00 52.03 181 ASN A O 1
ATOM 1442 N N . TYR A 1 182 ? 17.405 18.833 -37.033 1.00 53.62 182 TYR A N 1
ATOM 1443 C CA . TYR A 1 182 ? 16.668 19.939 -37.666 1.00 53.62 182 TYR A CA 1
ATOM 1444 C C . TYR A 1 182 ? 15.257 19.507 -38.072 1.00 53.62 182 TYR A C 1
ATOM 1446 O O . TYR A 1 182 ? 14.998 19.087 -39.196 1.00 53.62 182 TYR A O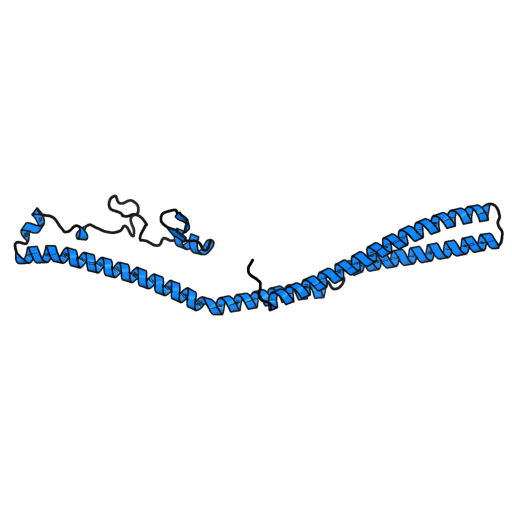 1
ATOM 1454 N N . ASN A 1 183 ? 14.328 19.630 -37.124 1.00 56.59 183 ASN A N 1
ATOM 1455 C CA . ASN A 1 183 ? 12.940 19.170 -37.253 1.00 56.59 183 ASN A CA 1
ATOM 1456 C C . ASN A 1 183 ? 12.103 19.976 -38.270 1.00 56.59 183 ASN A C 1
ATOM 1458 O O . ASN A 1 183 ? 10.967 19.607 -38.547 1.00 56.59 183 ASN A O 1
ATOM 1462 N N . GLY A 1 184 ? 12.637 21.086 -38.795 1.00 55.06 184 GLY A N 1
ATOM 1463 C CA . GLY A 1 184 ? 11.949 21.990 -39.723 1.00 55.06 184 GLY A CA 1
ATOM 1464 C C . GLY A 1 184 ? 12.549 22.069 -41.132 1.00 55.06 184 GLY A C 1
ATOM 1465 O O . GLY A 1 184 ? 12.129 22.935 -41.897 1.00 55.06 184 GLY A O 1
ATOM 1466 N N . ASP A 1 185 ? 13.537 21.234 -41.484 1.00 59.19 185 ASP A N 1
ATOM 1467 C CA . ASP A 1 185 ? 14.092 21.227 -42.848 1.00 59.19 185 ASP A CA 1
ATOM 1468 C C . ASP A 1 185 ? 13.113 20.549 -43.826 1.00 59.19 185 ASP A C 1
ATOM 1470 O O . ASP A 1 185 ? 12.517 19.522 -43.527 1.00 59.19 185 ASP A O 1
ATOM 1474 N N . LYS A 1 186 ? 12.946 21.094 -45.032 1.00 58.09 186 LYS A N 1
ATOM 1475 C CA . LYS A 1 186 ? 12.090 20.502 -46.079 1.00 58.09 186 LYS A CA 1
ATOM 1476 C C . LYS A 1 186 ? 12.630 19.177 -46.642 1.00 58.09 186 LYS A C 1
ATOM 1478 O O . LYS A 1 186 ? 11.929 18.503 -47.393 1.00 58.09 186 LYS A O 1
ATOM 1483 N N . HIS A 1 187 ? 13.877 18.838 -46.329 1.00 52.78 187 HIS A N 1
ATOM 1484 C CA . HIS A 1 187 ? 14.544 17.592 -46.697 1.00 52.78 187 HIS A CA 1
ATOM 1485 C C . HIS A 1 187 ? 14.738 16.645 -45.500 1.00 52.78 187 HIS A C 1
ATOM 1487 O O . HIS A 1 187 ? 15.375 15.607 -45.649 1.00 52.78 187 HIS A O 1
ATOM 1493 N N . ALA A 1 188 ? 14.180 16.998 -44.337 1.00 59.56 188 ALA A N 1
ATOM 1494 C CA . ALA A 1 188 ? 14.150 16.187 -43.129 1.00 59.56 188 ALA A CA 1
ATOM 1495 C C . ALA A 1 188 ? 13.104 15.062 -43.217 1.00 59.56 188 ALA A C 1
ATOM 1497 O O . ALA A 1 188 ? 11.940 15.328 -43.508 1.00 59.56 188 ALA A O 1
ATOM 1498 N N . ASP A 1 189 ? 13.472 13.837 -42.831 1.00 58.84 189 ASP A N 1
ATOM 1499 C CA . ASP A 1 189 ? 12.514 12.749 -42.549 1.00 58.84 189 ASP A CA 1
ATOM 1500 C C . ASP A 1 189 ? 11.811 12.906 -41.175 1.00 58.84 189 ASP A C 1
ATOM 1502 O O . ASP A 1 189 ? 11.095 12.016 -40.713 1.00 58.84 189 ASP A O 1
ATOM 1506 N N . GLY A 1 190 ? 12.008 14.044 -40.501 1.00 62.25 190 GLY A N 1
ATOM 1507 C CA . GLY A 1 190 ? 11.438 14.365 -39.195 1.00 62.25 190 GLY A CA 1
ATOM 1508 C C . GLY A 1 190 ? 12.174 13.702 -38.026 1.00 62.25 190 GLY A C 1
ATOM 1509 O O . GLY A 1 190 ? 13.381 13.471 -38.080 1.00 62.25 190 GLY A O 1
ATOM 1510 N N . VAL A 1 191 ? 11.430 13.426 -36.952 1.00 66.00 191 VAL A N 1
ATOM 1511 C CA . VAL A 1 191 ? 11.940 12.896 -35.669 1.00 66.00 191 VAL A CA 1
ATOM 1512 C C . VAL A 1 191 ? 12.014 11.368 -35.621 1.00 66.00 191 VAL A C 1
ATOM 1514 O O . VAL A 1 191 ? 12.527 10.808 -34.663 1.00 66.00 191 VAL A O 1
ATOM 1517 N N . ARG A 1 192 ? 11.543 10.703 -36.679 1.00 72.62 192 ARG A N 1
ATOM 1518 C CA . ARG A 1 192 ? 11.244 9.267 -36.737 1.00 72.62 192 ARG A CA 1
ATOM 1519 C C . ARG A 1 192 ? 12.389 8.338 -36.332 1.00 72.62 1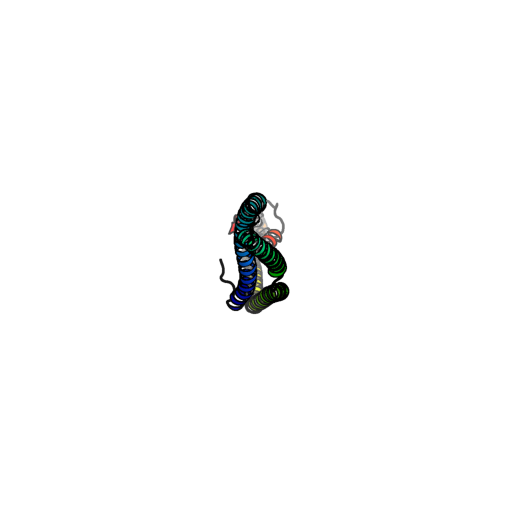92 ARG A C 1
ATOM 1521 O O . ARG A 1 192 ? 12.151 7.234 -35.854 1.00 72.62 192 ARG A O 1
ATOM 1528 N N . TYR A 1 193 ? 13.626 8.744 -36.595 1.00 75.44 193 TYR A N 1
ATOM 1529 C CA . TYR A 1 193 ? 14.796 7.901 -36.357 1.00 75.44 193 TYR A CA 1
ATOM 1530 C C . TYR A 1 193 ? 15.554 8.282 -35.084 1.00 75.44 193 TYR A C 1
ATOM 1532 O O . TYR A 1 193 ? 16.420 7.522 -34.667 1.00 75.44 193 TYR A O 1
ATOM 1540 N N . THR A 1 194 ? 15.228 9.412 -34.453 1.00 75.31 194 THR A N 1
ATOM 1541 C CA . THR A 1 194 ? 15.950 9.955 -33.296 1.00 75.31 194 THR A CA 1
ATOM 1542 C C . THR A 1 194 ? 15.205 9.636 -32.006 1.00 75.31 194 THR A C 1
ATOM 1544 O O . THR A 1 194 ? 13.993 9.776 -31.953 1.00 75.31 194 THR A O 1
ATOM 1547 N N . VAL A 1 195 ? 15.929 9.299 -30.937 1.00 78.75 195 VAL A N 1
ATOM 1548 C CA . VAL A 1 195 ? 15.347 9.197 -29.589 1.00 78.75 195 VAL A CA 1
ATOM 1549 C C . VAL A 1 195 ? 15.337 10.578 -28.933 1.00 78.75 195 VAL A C 1
ATOM 1551 O O . VAL A 1 195 ? 16.405 11.157 -28.717 1.00 78.75 195 VAL A O 1
ATOM 1554 N N . GLN A 1 196 ? 14.156 11.109 -28.607 1.00 79.75 196 GLN A N 1
ATOM 1555 C CA . GLN A 1 196 ? 14.026 12.412 -27.952 1.00 79.75 196 GLN A CA 1
ATOM 1556 C C . GLN A 1 196 ? 13.810 12.319 -26.442 1.00 79.75 196 GLN A C 1
ATOM 1558 O O . GLN A 1 196 ? 13.216 11.380 -25.915 1.00 79.75 196 GLN A O 1
ATOM 1563 N N . GLU A 1 197 ? 14.221 13.375 -25.735 1.00 82.19 197 GLU A N 1
ATOM 1564 C CA . GLU A 1 197 ? 14.064 13.483 -24.282 1.00 82.19 197 GLU A CA 1
ATOM 1565 C C . GLU A 1 197 ? 12.601 13.327 -23.835 1.00 82.19 197 GLU A C 1
ATOM 1567 O O . GLU A 1 197 ? 12.318 12.667 -22.837 1.00 82.19 197 GLU A O 1
ATOM 1572 N N . HIS A 1 198 ? 11.648 13.894 -24.578 1.00 82.31 198 HIS A N 1
ATOM 1573 C CA . HIS A 1 198 ? 10.234 13.814 -24.214 1.00 82.31 198 HIS A CA 1
ATOM 1574 C C . HIS A 1 198 ? 9.657 12.391 -24.360 1.00 82.31 198 HIS A C 1
ATOM 1576 O O . HIS A 1 198 ? 8.833 11.992 -23.537 1.00 82.31 198 HIS A O 1
ATOM 1582 N N . GLU A 1 199 ? 10.116 11.614 -25.346 1.00 83.62 199 GLU A N 1
ATOM 1583 C CA . GLU A 1 199 ? 9.738 10.207 -25.550 1.00 83.62 199 GLU A CA 1
ATOM 1584 C C . GLU A 1 199 ? 10.339 9.326 -24.449 1.00 83.62 199 GLU A C 1
ATOM 1586 O O . GLU A 1 199 ? 9.638 8.509 -23.852 1.00 83.62 199 GLU A O 1
ATOM 1591 N N . MET A 1 200 ? 11.609 9.564 -24.099 1.00 85.81 200 MET A N 1
ATOM 1592 C CA . MET A 1 200 ? 12.275 8.907 -22.969 1.00 85.81 200 MET A CA 1
ATOM 1593 C C . MET A 1 200 ? 11.547 9.172 -21.648 1.00 85.81 200 MET A C 1
ATOM 1595 O O . MET A 1 200 ? 11.250 8.245 -20.896 1.00 85.81 200 MET A O 1
ATOM 1599 N N . ASN A 1 201 ? 11.240 10.440 -21.366 1.00 86.94 201 ASN A N 1
ATOM 1600 C CA . ASN A 1 201 ? 10.551 10.837 -20.142 1.00 86.94 201 ASN A CA 1
ATOM 1601 C C . ASN A 1 201 ? 9.134 10.257 -20.076 1.00 86.94 201 ASN A C 1
ATOM 1603 O O . ASN A 1 201 ? 8.671 9.900 -18.993 1.00 86.94 201 ASN A O 1
ATOM 1607 N N . TYR A 1 202 ? 8.446 10.145 -21.217 1.00 86.88 202 TYR A N 1
ATOM 1608 C CA . TYR A 1 202 ? 7.156 9.469 -21.279 1.00 86.88 202 TYR A CA 1
ATOM 1609 C C . TYR A 1 202 ? 7.298 7.987 -20.920 1.00 86.88 202 TYR A C 1
ATOM 1611 O O . TYR A 1 202 ? 6.641 7.543 -19.980 1.00 86.88 202 TYR A O 1
ATOM 1619 N N . ALA A 1 203 ? 8.222 7.271 -21.567 1.00 89.88 203 ALA A N 1
ATOM 1620 C CA . ALA A 1 203 ? 8.451 5.849 -21.321 1.00 89.88 203 ALA A CA 1
ATOM 1621 C C . ALA A 1 203 ? 8.842 5.545 -19.869 1.00 89.88 203 ALA A C 1
ATOM 1623 O O . ALA A 1 203 ? 8.333 4.598 -19.276 1.00 89.88 203 ALA A O 1
ATOM 1624 N N . LEU A 1 204 ? 9.682 6.380 -19.252 1.00 89.50 204 LEU A N 1
ATOM 1625 C CA . LEU A 1 204 ? 10.048 6.231 -17.840 1.00 89.50 204 LEU A CA 1
ATOM 1626 C C . LEU A 1 204 ? 8.872 6.484 -16.890 1.00 89.50 204 LEU A C 1
ATOM 1628 O O . LEU A 1 204 ? 8.800 5.875 -15.824 1.00 89.50 204 LEU A O 1
ATOM 1632 N N . ARG A 1 205 ? 7.963 7.395 -17.249 1.00 90.44 205 ARG A N 1
ATOM 1633 C CA . ARG A 1 205 ? 6.828 7.769 -16.400 1.00 90.44 205 ARG A CA 1
ATOM 1634 C C . ARG A 1 205 ? 5.664 6.790 -16.510 1.00 90.44 205 ARG A C 1
ATOM 1636 O O . ARG A 1 205 ? 4.992 6.566 -15.507 1.00 90.44 205 ARG A O 1
ATOM 1643 N N . THR A 1 206 ? 5.373 6.285 -17.707 1.00 89.50 206 THR A N 1
ATOM 1644 C CA . THR A 1 206 ? 4.174 5.468 -17.964 1.00 89.50 206 THR A CA 1
ATOM 1645 C C . THR A 1 206 ? 4.480 3.989 -18.160 1.00 89.50 206 THR A C 1
ATOM 1647 O O . THR A 1 206 ? 3.612 3.168 -17.890 1.00 89.50 206 THR A O 1
ATOM 1650 N N . GLY A 1 207 ? 5.700 3.639 -18.577 1.00 87.44 207 GLY A N 1
ATOM 1651 C CA . GLY A 1 207 ? 6.047 2.284 -19.009 1.00 87.44 207 GLY A CA 1
ATOM 1652 C C . GLY A 1 207 ? 5.648 1.964 -20.455 1.00 87.44 207 GLY A C 1
ATOM 1653 O O . GLY A 1 207 ? 5.905 0.848 -20.899 1.00 87.44 207 GLY A O 1
ATOM 1654 N N . ASP A 1 208 ? 5.079 2.930 -21.186 1.00 88.44 208 ASP A N 1
ATOM 1655 C CA . ASP A 1 208 ? 4.605 2.780 -22.570 1.00 88.44 208 ASP A CA 1
ATOM 1656 C C . ASP A 1 208 ? 5.519 3.519 -23.558 1.00 88.44 208 ASP A C 1
ATOM 1658 O O . ASP A 1 208 ? 6.182 4.498 -23.200 1.00 88.44 208 ASP A O 1
ATOM 1662 N N . VAL A 1 209 ? 5.529 3.112 -24.829 1.00 83.44 209 VAL A N 1
ATOM 1663 C CA . VAL A 1 209 ? 6.362 3.761 -25.854 1.00 83.44 209 VAL A CA 1
ATOM 1664 C C . VAL A 1 209 ? 5.518 4.732 -26.676 1.00 83.44 209 VAL A C 1
ATOM 1666 O O . VAL A 1 209 ? 4.471 4.360 -27.191 1.00 83.44 209 VAL A O 1
ATOM 1669 N N . ILE A 1 210 ? 5.980 5.975 -26.852 1.00 75.62 210 ILE A N 1
ATOM 1670 C CA . ILE A 1 210 ? 5.440 6.876 -27.881 1.00 75.62 210 ILE A CA 1
ATOM 1671 C C . ILE A 1 210 ? 6.445 6.991 -29.016 1.00 75.62 210 ILE A C 1
ATOM 1673 O O . ILE A 1 210 ? 7.591 7.355 -28.779 1.00 75.62 210 ILE A O 1
ATOM 1677 N N . ALA A 1 211 ? 5.987 6.722 -30.237 1.00 69.25 211 ALA A N 1
ATOM 1678 C CA . ALA A 1 211 ? 6.734 6.967 -31.464 1.00 69.25 211 ALA A CA 1
ATOM 1679 C C . ALA A 1 211 ? 5.807 7.633 -32.490 1.00 69.25 211 ALA A C 1
ATOM 1681 O O . ALA A 1 211 ? 4.640 7.258 -32.618 1.00 69.25 211 ALA A O 1
ATOM 1682 N N . ASP A 1 212 ? 6.300 8.657 -33.193 1.00 64.12 212 ASP A N 1
ATOM 1683 C CA . ASP A 1 212 ? 5.556 9.378 -34.242 1.00 64.12 212 ASP A CA 1
ATOM 1684 C C . ASP A 1 212 ? 4.159 9.885 -33.794 1.00 64.12 212 ASP A C 1
ATOM 1686 O O . ASP A 1 212 ? 3.206 9.949 -34.577 1.00 64.12 212 ASP A O 1
ATOM 1690 N N . GLY A 1 213 ? 4.013 10.227 -32.507 1.00 64.81 213 GLY A N 1
ATOM 1691 C CA . GLY A 1 213 ? 2.758 10.709 -31.915 1.00 64.81 213 GLY A CA 1
ATOM 1692 C C . GLY A 1 213 ? 1.717 9.625 -31.598 1.00 64.81 213 GLY A C 1
ATOM 1693 O O . GLY A 1 213 ? 0.549 9.957 -31.387 1.00 64.81 213 GLY A O 1
ATOM 1694 N N . ARG A 1 214 ? 2.104 8.343 -31.563 1.00 68.19 214 ARG A N 1
ATOM 1695 C CA . ARG A 1 214 ? 1.232 7.202 -31.225 1.00 68.19 214 ARG A CA 1
ATOM 1696 C C . ARG A 1 214 ? 1.800 6.400 -30.057 1.00 68.19 214 ARG A C 1
ATOM 1698 O O . ARG A 1 214 ? 3.011 6.252 -29.964 1.00 68.19 214 ARG A O 1
ATOM 1705 N N . VAL A 1 215 ? 0.919 5.894 -29.191 1.00 75.81 215 VAL A N 1
ATOM 1706 C CA . VAL A 1 215 ? 1.271 5.021 -28.055 1.00 75.81 215 VAL A CA 1
ATOM 1707 C C . VAL A 1 215 ? 1.325 3.565 -28.531 1.00 75.81 215 VAL A C 1
ATOM 1709 O O . VAL A 1 215 ? 0.437 3.139 -29.277 1.00 75.81 215 VAL A O 1
ATOM 1712 N N . HIS A 1 216 ? 2.350 2.833 -28.104 1.00 65.69 216 HIS A N 1
ATOM 1713 C CA . HIS A 1 216 ? 2.654 1.444 -28.437 1.00 65.69 216 HIS A CA 1
ATOM 1714 C C . HIS A 1 216 ? 2.847 0.602 -27.179 1.00 65.69 216 HIS A C 1
ATOM 1716 O O . HIS A 1 216 ? 3.475 1.115 -26.222 1.00 65.69 216 HIS A O 1
#